Protein AF-I7ZV65-F1 (afdb_monomer)

pLDDT: mean 70.82, std 19.41, range [27.7, 92.88]

Organism: Aspergillus oryzae (strain 3.042) (NCBI:txid1160506)

Mean predicted aligned error: 12.6 Å

Foldseek 3Di:
DEAEDAAEWDDDPNAIWGAPHPVRPDIGGCCVPPLVLVQDCVNPPPVPQDAYEYEAFYFQCQSSQPAADDDDHWYKYKYQAHPVGRGFDDPPDCTPVNLLVVLLVVCLVVVHQKDFVVVSLVVSVVVDDPGRIDIDTRYHFATDMGGRDDPNDDNRVVDDGPGTDDDDDPPDDDDDDDDDDDDDDDDDDDDD

Nearest PDB structures (foldseek):
  1jxq-assembly2_C  TM=6.555E-01  e=1.654E-03  Homo sapiens
  6azt-assembly1_A  TM=6.339E-01  e=2.445E-02  Helianthus annuus
  5nij-assembly2_C  TM=5.248E-01  e=3.592E-02  Arabidopsis thaliana
  4jr1-assembly1_A  TM=5.669E-01  e=1.068E-01  Homo sapiens
  1k86-assembly1_B  TM=4.921E-01  e=6.396E-02  Homo sapiens

Structure (mmCIF, N/CA/C/O backbone):
data_AF-I7ZV65-F1
#
_entry.id   AF-I7ZV65-F1
#
loop_
_atom_site.group_PDB
_atom_site.id
_atom_site.type_symbol
_atom_site.label_atom_id
_atom_site.label_alt_id
_atom_site.label_comp_id
_atom_site.label_asym_id
_atom_site.label_entity_id
_atom_site.label_seq_id
_atom_site.pdbx_PDB_ins_code
_atom_site.Cartn_x
_atom_site.Cartn_y
_atom_site.Cartn_z
_atom_site.occupancy
_atom_site.B_iso_or_equiv
_atom_site.auth_seq_id
_atom_site.auth_comp_id
_atom_site.auth_asym_id
_atom_site.auth_atom_id
_atom_site.pdbx_PDB_model_num
ATOM 1 N N . MET A 1 1 ? 0.847 4.863 12.367 1.00 80.88 1 MET A N 1
ATOM 2 C CA . MET A 1 1 ? 1.797 5.450 11.395 1.00 80.88 1 MET A CA 1
ATOM 3 C C . MET A 1 1 ? 1.449 4.986 9.983 1.00 80.88 1 MET A C 1
ATOM 5 O O . MET A 1 1 ? 1.106 3.824 9.810 1.00 80.88 1 MET A O 1
ATOM 9 N N . ILE A 1 2 ? 1.533 5.866 8.980 1.00 84.25 2 ILE A N 1
ATOM 10 C CA . ILE A 1 2 ? 1.359 5.500 7.563 1.00 84.25 2 ILE A CA 1
ATOM 11 C C . ILE A 1 2 ? 2.660 5.811 6.827 1.00 84.25 2 ILE A C 1
ATOM 13 O O . ILE A 1 2 ? 3.134 6.944 6.877 1.00 84.25 2 ILE A O 1
ATOM 17 N N . LEU A 1 3 ? 3.215 4.814 6.145 1.00 87.69 3 LEU A N 1
ATOM 18 C CA . LEU A 1 3 ? 4.392 4.936 5.295 1.00 87.69 3 LEU A CA 1
ATOM 19 C C . LEU A 1 3 ? 3.969 4.694 3.850 1.00 87.69 3 LEU A C 1
ATOM 21 O O . LEU A 1 3 ? 3.372 3.668 3.531 1.00 87.69 3 LEU A O 1
ATOM 25 N N . HIS A 1 4 ? 4.265 5.644 2.971 1.00 90.94 4 HIS A N 1
ATOM 26 C CA . HIS A 1 4 ? 3.919 5.565 1.556 1.00 90.94 4 HIS A CA 1
ATOM 27 C C . HIS A 1 4 ? 5.171 5.758 0.711 1.00 90.94 4 HIS A C 1
ATOM 29 O O . HIS A 1 4 ? 5.906 6.725 0.893 1.00 90.94 4 HIS A O 1
ATOM 35 N N . TYR A 1 5 ? 5.402 4.827 -0.209 1.00 90.44 5 TYR A N 1
ATOM 36 C CA . TYR A 1 5 ? 6.460 4.926 -1.202 1.00 90.44 5 TYR A CA 1
ATOM 37 C C . TYR A 1 5 ? 5.868 4.752 -2.599 1.00 90.44 5 TYR A C 1
ATOM 39 O O . TYR A 1 5 ? 5.232 3.737 -2.891 1.00 90.44 5 TYR A O 1
ATOM 47 N N . ALA A 1 6 ? 6.117 5.732 -3.464 1.00 89.44 6 ALA A N 1
ATOM 48 C CA . ALA A 1 6 ? 5.812 5.686 -4.886 1.00 89.44 6 ALA A CA 1
ATOM 49 C C . ALA A 1 6 ? 7.092 6.001 -5.666 1.00 89.44 6 ALA A C 1
ATOM 51 O O . ALA A 1 6 ? 7.703 7.050 -5.462 1.00 89.44 6 ALA A O 1
ATOM 52 N N . GLY A 1 7 ? 7.520 5.083 -6.530 1.00 89.12 7 GLY A N 1
ATOM 53 C CA . GLY A 1 7 ? 8.816 5.190 -7.197 1.00 89.12 7 GLY A CA 1
ATOM 54 C C . GLY A 1 7 ? 9.225 3.905 -7.906 1.00 89.12 7 GLY A C 1
ATOM 55 O O . GLY A 1 7 ? 8.380 3.110 -8.326 1.00 89.12 7 GLY A O 1
ATOM 56 N N . HIS A 1 8 ? 10.532 3.688 -8.040 1.00 89.88 8 HIS A N 1
ATOM 57 C CA . HIS A 1 8 ? 11.069 2.506 -8.704 1.00 89.88 8 HIS A CA 1
ATOM 58 C C . HIS A 1 8 ? 11.375 1.405 -7.691 1.00 89.88 8 HIS A C 1
ATOM 60 O O . HIS A 1 8 ? 12.193 1.562 -6.790 1.00 89.88 8 HIS A O 1
ATOM 66 N N . GLY A 1 9 ? 10.710 0.268 -7.865 1.00 90.25 9 GLY A N 1
ATOM 67 C CA . GLY A 1 9 ? 10.972 -0.950 -7.113 1.00 90.25 9 GLY A CA 1
ATOM 68 C C . GLY A 1 9 ? 11.568 -2.006 -8.032 1.00 90.25 9 GLY A C 1
ATOM 69 O O . GLY A 1 9 ? 11.231 -2.076 -9.216 1.00 90.25 9 GLY A O 1
ATOM 70 N N . MET A 1 10 ? 12.465 -2.822 -7.497 1.00 91.38 10 MET A N 1
ATOM 71 C CA . MET A 1 10 ? 13.063 -3.935 -8.224 1.00 91.38 10 MET A CA 1
ATOM 72 C C . MET A 1 10 ? 13.384 -5.097 -7.291 1.00 91.38 10 MET A C 1
ATOM 74 O O . MET A 1 10 ? 13.383 -4.963 -6.066 1.00 91.38 10 MET A O 1
ATOM 78 N N . THR A 1 11 ? 13.709 -6.237 -7.891 1.00 89.69 11 THR A N 1
ATOM 79 C CA . THR A 1 11 ? 14.343 -7.348 -7.185 1.00 89.69 11 THR A CA 1
ATOM 80 C C . THR A 1 11 ? 15.850 -7.264 -7.366 1.00 89.69 11 THR A C 1
ATOM 82 O O . THR A 1 11 ? 16.336 -7.183 -8.493 1.00 89.69 11 THR A O 1
ATOM 85 N N . LYS A 1 12 ? 16.598 -7.323 -6.264 1.00 88.12 12 LYS A N 1
ATOM 86 C CA . LYS A 1 12 ? 18.062 -7.399 -6.283 1.00 88.12 12 LYS A CA 1
ATOM 87 C C . LYS A 1 12 ? 18.509 -8.437 -5.264 1.00 88.12 12 LYS A C 1
ATOM 89 O O . LYS A 1 12 ? 18.167 -8.336 -4.092 1.00 88.12 12 LYS A O 1
ATOM 94 N N . ASN A 1 13 ? 19.241 -9.454 -5.719 1.00 87.75 13 ASN A N 1
ATOM 95 C CA . ASN A 1 13 ? 19.695 -10.579 -4.889 1.00 87.75 13 ASN A CA 1
ATOM 96 C C . ASN A 1 13 ? 18.555 -11.272 -4.109 1.00 87.75 13 ASN A C 1
ATOM 98 O O . ASN A 1 13 ? 18.740 -11.675 -2.968 1.00 87.75 13 ASN A O 1
ATOM 102 N N . GLY A 1 14 ? 17.360 -11.369 -4.705 1.00 83.69 14 GLY A N 1
ATOM 103 C CA . GLY A 1 14 ? 16.180 -11.974 -4.073 1.00 83.69 14 GLY A CA 1
ATOM 104 C C . GLY A 1 14 ? 15.392 -11.063 -3.122 1.00 83.69 14 GLY A C 1
ATOM 105 O O . GLY A 1 14 ? 14.263 -11.410 -2.787 1.00 83.69 14 GLY A O 1
ATOM 106 N N . ASN A 1 15 ? 15.925 -9.891 -2.767 1.00 86.06 15 ASN A N 1
ATOM 107 C CA . ASN A 1 15 ? 15.284 -8.937 -1.859 1.00 86.06 15 ASN A CA 1
ATOM 108 C C . ASN A 1 15 ? 14.494 -7.868 -2.613 1.00 86.06 15 ASN A C 1
ATOM 110 O O . ASN A 1 15 ? 14.809 -7.530 -3.765 1.00 86.06 15 ASN A O 1
ATOM 114 N N . PHE A 1 16 ? 13.506 -7.283 -1.936 1.00 89.81 16 PHE A N 1
ATOM 115 C CA . PHE A 1 16 ? 12.839 -6.083 -2.426 1.00 89.81 16 PHE A CA 1
ATOM 116 C C . PHE A 1 16 ? 13.745 -4.859 -2.237 1.00 89.81 16 PHE A C 1
ATOM 118 O O . PHE A 1 16 ? 14.346 -4.650 -1.184 1.00 89.81 16 PHE A O 1
ATOM 125 N N . THR A 1 17 ? 13.908 -4.054 -3.286 1.00 91.56 17 THR A N 1
ATOM 126 C CA . THR A 1 17 ? 14.850 -2.927 -3.304 1.00 91.56 17 THR A CA 1
ATOM 127 C C . THR A 1 17 ? 14.210 -1.699 -3.938 1.00 91.56 17 THR A C 1
ATOM 129 O O . THR A 1 17 ? 13.624 -1.787 -5.019 1.00 91.56 17 THR A O 1
ATOM 132 N N . PHE A 1 18 ? 14.370 -0.548 -3.285 1.00 92.56 18 PHE A N 1
ATOM 133 C CA . PHE A 1 18 ? 14.063 0.759 -3.857 1.00 92.56 18 PHE A CA 1
ATOM 134 C C . PHE A 1 18 ? 15.210 1.218 -4.753 1.00 92.56 18 PHE A C 1
ATOM 136 O O . PHE A 1 18 ? 16.382 1.093 -4.391 1.00 92.56 18 PHE A O 1
ATOM 143 N N . ALA A 1 19 ? 14.879 1.783 -5.903 1.00 91.56 19 ALA A N 1
ATOM 144 C CA . ALA A 1 19 ? 15.833 2.362 -6.833 1.00 91.56 19 ALA A CA 1
ATOM 145 C C . ALA A 1 19 ? 15.541 3.856 -7.024 1.00 91.56 19 ALA A C 1
ATOM 147 O O . ALA A 1 19 ? 14.385 4.277 -7.042 1.00 91.56 19 ALA A O 1
ATOM 148 N N . GLU A 1 20 ? 16.600 4.659 -7.160 1.00 89.25 20 GLU A N 1
ATOM 149 C CA . GLU A 1 20 ? 16.480 6.098 -7.459 1.00 89.25 20 GLU A CA 1
ATOM 150 C C . GLU A 1 20 ? 15.834 6.309 -8.838 1.00 89.25 20 GLU A C 1
ATOM 152 O O . GLU A 1 20 ? 14.985 7.179 -9.006 1.00 89.25 20 GLU A O 1
ATOM 157 N N . THR A 1 21 ? 16.203 5.468 -9.808 1.00 87.38 21 THR A N 1
ATOM 158 C CA . THR A 1 21 ? 15.742 5.517 -11.201 1.00 87.38 21 THR A CA 1
ATOM 159 C C . THR A 1 21 ? 15.583 4.110 -11.786 1.00 87.38 21 THR A C 1
ATOM 161 O O . THR A 1 21 ? 15.968 3.115 -11.164 1.00 87.38 21 THR A O 1
ATOM 164 N N . THR A 1 22 ? 15.071 4.018 -13.015 1.00 81.75 22 THR A N 1
ATOM 165 C CA . THR A 1 22 ? 14.995 2.774 -13.801 1.00 81.75 22 THR A CA 1
ATOM 166 C C . THR A 1 22 ? 16.349 2.112 -14.041 1.00 81.75 22 THR A C 1
ATOM 168 O O . THR A 1 22 ? 16.423 0.889 -14.106 1.00 81.75 22 THR A O 1
ATOM 171 N N . GLU A 1 23 ? 17.428 2.892 -14.132 1.00 87.44 23 GLU A N 1
ATOM 172 C CA . GLU A 1 23 ? 18.789 2.378 -14.334 1.00 87.44 23 GLU A CA 1
ATOM 173 C C . GLU A 1 23 ? 19.388 1.787 -13.049 1.00 87.44 23 GLU A C 1
ATOM 175 O O . GLU A 1 23 ? 20.446 1.163 -13.100 1.00 87.44 23 GLU A O 1
ATOM 180 N N . ALA A 1 24 ? 18.744 2.004 -11.895 1.00 88.06 24 ALA A N 1
ATOM 181 C CA . ALA A 1 24 ? 19.104 1.422 -10.603 1.00 88.06 24 ALA A CA 1
ATOM 182 C C . ALA A 1 24 ? 20.574 1.623 -10.170 1.00 88.06 24 ALA A C 1
ATOM 184 O O . ALA A 1 24 ? 21.137 0.804 -9.438 1.00 88.06 24 ALA A O 1
ATOM 185 N N . LYS A 1 25 ? 21.198 2.742 -10.573 1.00 89.19 25 LYS A N 1
ATOM 186 C CA . LYS A 1 25 ? 22.583 3.091 -10.191 1.00 89.19 25 LYS A CA 1
ATOM 187 C C . LYS A 1 25 ? 22.744 3.273 -8.681 1.00 89.19 25 LYS A C 1
ATOM 189 O O . LYS A 1 25 ? 23.782 2.927 -8.124 1.00 89.19 25 LYS A O 1
ATOM 194 N N . LYS A 1 26 ? 21.706 3.795 -8.024 1.00 90.88 26 LYS A N 1
ATOM 195 C CA . LYS A 1 26 ? 21.594 3.889 -6.566 1.00 90.88 26 LYS A CA 1
ATOM 196 C C . LYS A 1 26 ? 20.359 3.141 -6.097 1.00 90.88 26 LYS A C 1
ATOM 198 O O . LYS A 1 26 ? 19.298 3.202 -6.718 1.00 90.88 26 LYS A O 1
ATOM 203 N N . THR A 1 27 ? 20.535 2.400 -5.011 1.00 92.88 27 THR A N 1
ATOM 204 C CA . THR A 1 27 ? 19.692 1.258 -4.670 1.00 92.88 27 THR A CA 1
ATOM 205 C C . THR A 1 27 ? 19.684 1.090 -3.153 1.00 92.88 27 THR A C 1
ATOM 207 O O . THR A 1 27 ? 20.760 1.053 -2.560 1.00 92.88 27 THR A O 1
ATOM 210 N N . LEU A 1 28 ? 18.511 0.944 -2.539 1.00 91.50 28 LEU A N 1
ATOM 211 C CA . LEU A 1 28 ? 18.334 0.756 -1.098 1.00 91.50 28 LEU A CA 1
ATOM 212 C C . LEU A 1 28 ? 17.544 -0.530 -0.832 1.00 91.50 28 LEU A C 1
ATOM 214 O O . LEU A 1 28 ? 16.437 -0.691 -1.342 1.00 91.50 28 LEU A O 1
ATOM 218 N N . ASN A 1 29 ? 18.107 -1.447 -0.042 1.00 89.69 29 ASN A N 1
ATOM 219 C CA . ASN A 1 29 ? 17.440 -2.702 0.312 1.00 89.69 29 ASN A CA 1
ATOM 220 C C . ASN A 1 29 ? 16.258 -2.413 1.254 1.00 89.69 29 ASN A C 1
ATOM 222 O O . ASN A 1 29 ? 16.471 -2.100 2.426 1.00 89.69 29 ASN A O 1
ATOM 226 N N . ALA A 1 30 ? 15.039 -2.524 0.724 1.00 86.56 30 ALA A N 1
ATOM 227 C CA . ALA A 1 30 ? 13.803 -2.181 1.417 1.00 86.56 30 ALA A CA 1
ATOM 228 C C . ALA A 1 30 ? 13.467 -3.175 2.536 1.00 86.56 30 ALA A C 1
ATOM 230 O O . ALA A 1 30 ? 12.913 -2.778 3.561 1.00 86.56 30 ALA A O 1
ATOM 231 N N . ASP A 1 31 ? 13.845 -4.444 2.374 1.00 81.44 31 ASP A N 1
ATOM 232 C CA . ASP A 1 31 ? 13.636 -5.457 3.406 1.00 81.44 31 ASP A CA 1
ATOM 233 C C . ASP A 1 31 ? 14.415 -5.076 4.670 1.00 81.44 31 ASP A C 1
ATOM 235 O O . ASP A 1 31 ? 13.837 -4.977 5.748 1.00 81.44 31 ASP A O 1
ATOM 239 N N . ASN A 1 32 ? 15.698 -4.735 4.528 1.00 80.00 32 ASN A N 1
ATOM 240 C CA . ASN A 1 32 ? 16.547 -4.383 5.669 1.00 80.00 32 ASN A CA 1
ATOM 241 C C . ASN A 1 32 ? 16.263 -2.987 6.231 1.00 80.00 32 ASN A C 1
ATOM 243 O O . ASN A 1 32 ? 16.292 -2.802 7.442 1.00 80.00 32 ASN A O 1
ATOM 247 N N . CYS A 1 33 ? 16.035 -1.983 5.379 1.00 82.12 33 CYS A N 1
ATOM 248 C CA . CYS A 1 33 ? 15.913 -0.604 5.858 1.00 82.12 33 CYS A CA 1
ATOM 249 C C . CYS A 1 33 ? 14.521 -0.272 6.406 1.00 82.12 33 CYS A C 1
ATOM 251 O O . CYS A 1 33 ? 14.379 0.697 7.151 1.00 82.12 33 CYS A O 1
ATOM 253 N N . LEU A 1 34 ? 13.496 -1.031 6.009 1.00 83.31 34 LEU A N 1
ATOM 254 C CA . LEU A 1 34 ? 12.105 -0.734 6.324 1.00 83.31 34 LEU A CA 1
ATOM 255 C C . LEU A 1 34 ? 11.390 -1.944 6.924 1.00 83.31 34 LEU A C 1
ATOM 257 O O . LEU A 1 34 ? 10.938 -1.872 8.061 1.00 83.31 34 LEU A O 1
ATOM 261 N N . LEU A 1 35 ? 11.263 -3.046 6.182 1.00 78.75 35 LEU A N 1
ATOM 262 C CA . LEU A 1 35 ? 10.348 -4.121 6.580 1.00 78.75 35 LEU A CA 1
ATOM 263 C C . LEU A 1 35 ? 10.816 -4.870 7.830 1.00 78.75 35 LEU A C 1
ATOM 265 O O . LEU A 1 35 ? 10.000 -5.120 8.710 1.00 78.75 35 LEU A O 1
ATOM 269 N N . ASN A 1 36 ? 12.102 -5.209 7.927 1.00 77.88 36 ASN A N 1
ATOM 270 C CA . ASN A 1 36 ? 12.666 -5.906 9.085 1.00 77.88 36 ASN A CA 1
ATOM 271 C C . ASN A 1 36 ? 12.626 -5.010 10.325 1.00 77.88 36 ASN A C 1
ATOM 273 O O . ASN A 1 36 ? 12.144 -5.440 11.367 1.00 77.88 36 ASN A O 1
ATOM 277 N N . ASN A 1 37 ? 12.978 -3.730 10.174 1.00 77.62 37 ASN A N 1
ATOM 278 C CA . ASN A 1 37 ? 12.927 -2.765 11.273 1.00 77.62 37 ASN A CA 1
ATOM 279 C C . ASN A 1 37 ? 11.520 -2.603 11.869 1.00 77.62 37 ASN A C 1
ATOM 281 O O . ASN A 1 37 ? 11.373 -2.415 13.069 1.00 77.62 37 ASN A O 1
ATOM 285 N N . LEU A 1 38 ? 10.477 -2.688 11.038 1.00 75.56 38 LEU A N 1
ATOM 286 C CA . LEU A 1 38 ? 9.083 -2.615 11.492 1.00 75.56 38 LEU A CA 1
ATOM 287 C C . LEU A 1 38 ? 8.573 -3.922 12.118 1.00 75.56 38 LEU A C 1
ATOM 289 O O . LEU A 1 38 ? 7.528 -3.914 12.765 1.00 75.56 38 LEU A O 1
ATOM 293 N N . LYS A 1 39 ? 9.274 -5.041 11.901 1.00 70.62 39 LYS A N 1
ATOM 294 C CA . LYS A 1 39 ? 8.952 -6.355 12.476 1.00 70.62 39 LYS A CA 1
ATOM 295 C C . LYS A 1 39 ? 9.691 -6.611 13.794 1.00 70.62 39 LYS A C 1
ATOM 297 O O . LYS A 1 39 ? 9.223 -7.417 14.594 1.00 70.62 39 LYS A O 1
ATOM 302 N N . GLU A 1 40 ? 10.833 -5.966 14.015 1.00 70.62 40 GLU A N 1
ATOM 303 C CA . GLU A 1 40 ? 11.672 -6.172 15.198 1.00 70.62 40 GLU A CA 1
ATOM 304 C C . GLU A 1 40 ? 11.175 -5.363 16.407 1.00 70.62 40 GLU A C 1
ATOM 306 O O . GLU A 1 40 ? 11.158 -4.131 16.404 1.00 70.62 40 GLU A O 1
ATOM 311 N N . ALA A 1 41 ? 10.789 -6.076 17.472 1.00 64.44 41 ALA A N 1
ATOM 312 C CA . ALA A 1 41 ? 10.255 -5.487 18.704 1.00 64.44 41 ALA A CA 1
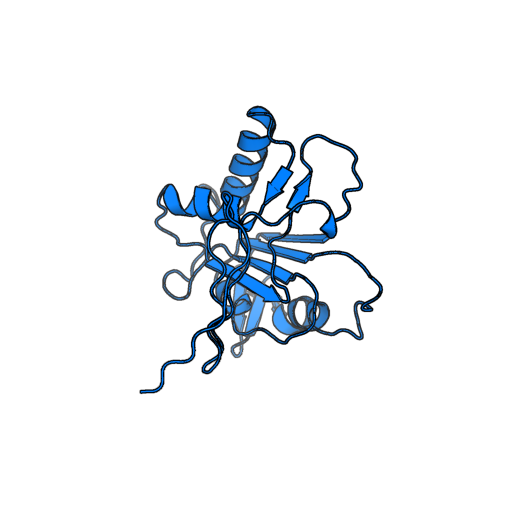ATOM 313 C C . ALA A 1 41 ? 11.269 -4.611 19.46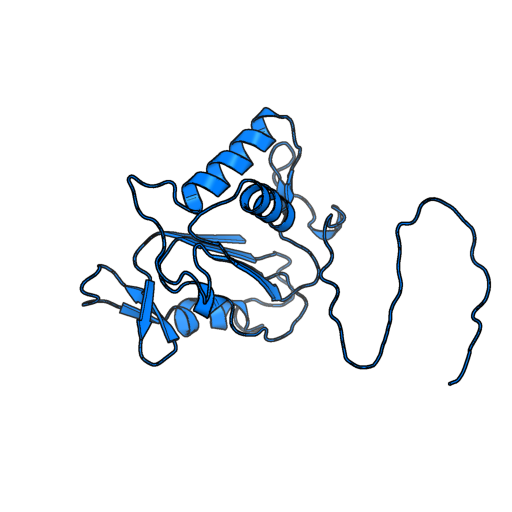7 1.00 64.44 41 ALA A C 1
ATOM 315 O O . ALA A 1 41 ? 10.860 -3.769 20.265 1.00 64.44 41 ALA A O 1
ATOM 316 N N . ASP A 1 42 ? 12.567 -4.781 19.201 1.00 66.94 42 ASP A N 1
ATOM 317 C CA . ASP A 1 42 ? 13.639 -3.998 19.825 1.00 66.94 42 ASP A CA 1
ATOM 318 C C . ASP A 1 42 ? 13.767 -2.585 19.227 1.00 66.94 42 ASP A C 1
ATOM 320 O O . ASP A 1 42 ? 14.281 -1.681 19.885 1.00 66.94 42 ASP A O 1
ATOM 324 N N . ILE A 1 43 ? 13.286 -2.368 17.994 1.00 69.56 43 ILE A N 1
ATOM 325 C CA . ILE A 1 43 ? 13.366 -1.065 17.309 1.00 69.56 43 ILE A CA 1
ATOM 326 C C . ILE A 1 43 ? 12.150 -0.199 17.634 1.00 69.56 43 ILE A C 1
ATOM 328 O O . ILE A 1 43 ? 12.279 1.003 17.863 1.00 69.56 43 ILE A O 1
ATOM 332 N N . ILE A 1 44 ? 10.965 -0.803 17.670 1.00 66.88 44 ILE A N 1
ATOM 333 C CA . ILE A 1 44 ? 9.739 -0.140 18.109 1.00 66.88 44 ILE A CA 1
ATOM 334 C C . ILE A 1 44 ? 9.260 -0.912 19.339 1.00 66.88 44 ILE A C 1
ATOM 336 O O . ILE A 1 44 ? 8.810 -2.035 19.152 1.00 66.88 44 ILE A O 1
ATOM 340 N N . PRO A 1 45 ? 9.318 -0.371 20.571 1.00 66.25 45 PRO A N 1
ATOM 341 C CA . PRO A 1 45 ? 8.944 -1.087 21.803 1.00 66.25 45 PRO A CA 1
ATOM 342 C C . PRO A 1 45 ? 7.457 -1.447 21.874 1.00 66.25 45 PRO A C 1
ATOM 344 O O . PRO A 1 45 ? 6.638 -0.692 21.365 1.00 66.25 45 PRO A O 1
ATOM 347 N N . GLU A 1 46 ? 7.067 -2.562 22.512 1.00 63.84 46 GLU A N 1
ATOM 348 C CA . GLU A 1 46 ? 5.650 -3.023 22.579 1.00 63.84 46 GLU A CA 1
ATOM 349 C C . GLU A 1 46 ? 4.698 -2.065 23.287 1.00 63.84 46 GLU A C 1
ATOM 351 O O . GLU A 1 46 ? 3.499 -2.081 23.016 1.00 63.84 46 GLU A O 1
ATOM 356 N N . SER A 1 47 ? 5.241 -1.188 24.125 1.00 63.72 47 SER A N 1
ATOM 357 C CA . SER A 1 47 ? 4.517 -0.084 24.749 1.00 63.72 47 SER A CA 1
ATOM 358 C C . SER A 1 47 ? 4.062 0.994 23.759 1.00 63.72 47 SER A C 1
ATOM 360 O O . SER A 1 47 ? 3.202 1.803 24.094 1.00 63.72 47 SER A O 1
ATOM 362 N N . GLU A 1 48 ? 4.626 1.032 22.551 1.00 65.31 48 GLU A N 1
ATOM 363 C CA . GLU A 1 48 ? 4.189 1.935 21.490 1.00 65.31 48 GLU A CA 1
ATOM 364 C C . GLU A 1 48 ? 2.903 1.394 20.845 1.00 65.31 48 GLU A C 1
ATOM 366 O O . GLU A 1 48 ? 2.922 0.514 19.977 1.00 65.31 48 GLU A O 1
ATOM 371 N N . HIS A 1 49 ? 1.766 1.930 21.292 1.00 65.50 49 HIS A N 1
ATOM 372 C CA . HIS A 1 49 ? 0.421 1.570 20.841 1.00 65.50 49 HIS A CA 1
ATOM 373 C C . HIS A 1 49 ? 0.044 2.259 19.518 1.00 65.50 49 HIS A C 1
ATOM 375 O O . HIS A 1 49 ? -0.894 3.055 19.465 1.00 65.50 49 HIS A O 1
ATOM 381 N N . PHE A 1 50 ? 0.758 1.969 18.427 1.00 67.06 50 PHE A N 1
ATOM 382 C CA . PHE A 1 50 ? 0.338 2.410 17.094 1.00 67.06 50 PHE A CA 1
ATOM 383 C C . PHE A 1 50 ? 0.409 1.297 16.049 1.00 67.06 50 PHE A C 1
ATOM 385 O O . PHE A 1 50 ? 1.356 0.515 16.002 1.00 67.06 50 PHE A O 1
ATOM 392 N N . ASP A 1 51 ? -0.578 1.283 15.155 1.00 75.00 51 ASP A N 1
ATOM 393 C CA . ASP A 1 51 ? -0.582 0.413 13.981 1.00 75.00 51 ASP A CA 1
ATOM 394 C C . ASP A 1 51 ? 0.250 1.019 12.846 1.00 75.00 51 ASP A C 1
ATOM 396 O O . ASP A 1 51 ? 0.361 2.246 12.721 1.00 75.00 51 ASP A O 1
ATOM 400 N N . VAL A 1 52 ? 0.820 0.177 11.984 1.00 79.38 52 VAL A N 1
ATOM 401 C CA . VAL A 1 52 ? 1.603 0.600 10.819 1.00 79.38 52 VAL A CA 1
ATOM 402 C C . VAL A 1 52 ? 0.915 0.156 9.537 1.00 79.38 52 VAL A C 1
ATOM 404 O O . VAL A 1 52 ? 0.673 -1.028 9.324 1.00 79.38 52 VAL A O 1
ATOM 407 N N . LEU A 1 53 ? 0.656 1.112 8.649 1.00 84.38 53 LEU A N 1
ATOM 408 C CA . LEU A 1 53 ? 0.258 0.844 7.272 1.00 84.38 53 LEU A CA 1
ATOM 409 C C . LEU A 1 53 ? 1.408 1.190 6.329 1.00 84.38 53 LEU A C 1
ATOM 411 O O . LEU A 1 53 ? 1.883 2.327 6.330 1.00 84.38 53 LEU A O 1
ATOM 415 N N . ILE A 1 54 ? 1.806 0.241 5.487 1.00 87.19 54 ILE A N 1
ATOM 416 C CA . ILE A 1 54 ? 2.784 0.438 4.417 1.00 87.19 54 ILE A CA 1
ATOM 417 C C . ILE A 1 54 ? 2.059 0.375 3.071 1.00 87.19 54 ILE A C 1
ATOM 419 O O . ILE A 1 54 ? 1.438 -0.630 2.728 1.00 87.19 54 ILE A O 1
ATOM 423 N N . ILE A 1 55 ? 2.160 1.442 2.283 1.00 89.12 55 ILE A N 1
ATOM 424 C CA . ILE A 1 55 ? 1.618 1.517 0.925 1.00 89.12 55 ILE A CA 1
ATOM 425 C C . ILE A 1 55 ? 2.790 1.589 -0.055 1.00 89.12 55 ILE A C 1
ATOM 427 O O . ILE A 1 55 ? 3.531 2.573 -0.063 1.00 89.12 55 ILE A O 1
ATOM 431 N N . LEU A 1 56 ? 2.947 0.565 -0.896 1.00 89.69 56 LEU A N 1
ATOM 432 C CA . LEU A 1 56 ? 4.015 0.485 -1.899 1.00 89.69 56 LEU A CA 1
ATOM 433 C C . LEU A 1 56 ? 3.435 0.553 -3.318 1.00 89.69 56 LEU A C 1
ATOM 435 O O . LEU A 1 56 ? 2.890 -0.425 -3.834 1.00 89.69 56 LEU A O 1
ATOM 439 N N . ASP A 1 57 ? 3.594 1.700 -3.974 1.00 89.38 57 ASP A N 1
ATOM 440 C CA . ASP A 1 57 ? 3.187 1.943 -5.362 1.00 89.38 57 ASP A CA 1
ATOM 441 C C . ASP A 1 57 ? 4.404 1.913 -6.294 1.00 89.38 57 ASP A C 1
ATOM 443 O O . ASP A 1 57 ? 4.899 2.936 -6.765 1.00 89.38 57 ASP A O 1
ATOM 447 N N . CYS A 1 58 ? 4.959 0.715 -6.474 1.00 89.31 58 CYS A N 1
ATOM 448 C CA . CYS A 1 58 ? 6.158 0.480 -7.273 1.00 89.31 58 CYS A CA 1
ATOM 449 C C . CYS A 1 58 ? 6.242 -0.980 -7.749 1.00 89.31 58 CYS A C 1
ATOM 451 O O . CYS A 1 58 ? 5.552 -1.868 -7.233 1.00 89.31 58 CYS A O 1
ATOM 453 N N . CYS A 1 59 ? 7.071 -1.234 -8.765 1.00 88.12 59 CYS A N 1
ATOM 454 C CA . CYS A 1 59 ? 7.259 -2.571 -9.332 1.00 88.12 59 CYS A CA 1
ATOM 455 C C . CYS A 1 59 ? 7.823 -3.553 -8.291 1.00 88.12 59 CYS A C 1
ATOM 457 O O . CYS A 1 59 ? 8.576 -3.168 -7.402 1.00 88.12 59 CYS A O 1
ATOM 459 N N . PHE A 1 60 ? 7.474 -4.836 -8.413 1.00 86.75 60 PHE A N 1
ATOM 460 C CA . PHE A 1 60 ? 7.953 -5.928 -7.548 1.00 86.75 60 PHE A CA 1
ATOM 461 C C . PHE A 1 60 ? 7.625 -5.800 -6.050 1.00 86.75 60 PHE A C 1
ATOM 463 O O . PHE A 1 60 ? 8.050 -6.639 -5.258 1.00 86.75 60 PHE A O 1
ATOM 470 N N . ALA A 1 61 ? 6.811 -4.818 -5.655 1.00 83.88 61 ALA A N 1
ATOM 471 C CA . ALA A 1 61 ? 6.411 -4.603 -4.266 1.00 83.88 61 ALA A CA 1
ATOM 472 C C . ALA A 1 61 ? 5.727 -5.821 -3.610 1.00 83.88 61 ALA A C 1
ATOM 474 O O . ALA A 1 61 ? 5.778 -5.964 -2.397 1.00 83.88 61 ALA A O 1
ATOM 475 N N . HIS A 1 62 ? 5.155 -6.751 -4.381 1.00 79.31 62 HIS A N 1
ATOM 476 C CA . HIS A 1 62 ? 4.646 -8.037 -3.880 1.00 79.31 62 HIS A CA 1
ATOM 477 C C . HIS A 1 62 ? 5.708 -8.926 -3.201 1.00 79.31 62 HIS A C 1
ATOM 479 O O . HIS A 1 62 ? 5.366 -9.924 -2.578 1.00 79.31 62 HIS A O 1
ATOM 485 N N . ILE A 1 63 ? 7.002 -8.614 -3.306 1.00 81.56 63 ILE A N 1
ATOM 486 C CA . ILE A 1 63 ? 8.035 -9.295 -2.510 1.00 81.56 63 ILE A CA 1
ATOM 487 C C . ILE A 1 63 ? 7.932 -8.887 -1.037 1.00 81.56 63 ILE A C 1
ATOM 489 O O . ILE A 1 63 ? 8.063 -9.746 -0.170 1.00 81.56 63 ILE A O 1
ATOM 493 N N . ALA A 1 64 ? 7.567 -7.631 -0.756 1.00 76.06 64 ALA A N 1
ATOM 494 C CA . ALA A 1 64 ? 7.348 -7.129 0.601 1.00 76.06 64 ALA A CA 1
ATOM 495 C C . ALA A 1 64 ? 6.202 -7.848 1.335 1.00 76.06 64 ALA A C 1
ATOM 497 O O . ALA A 1 64 ? 6.082 -7.744 2.552 1.00 76.06 64 ALA A O 1
ATOM 498 N N . THR A 1 65 ? 5.356 -8.590 0.609 1.00 72.75 65 THR A N 1
ATOM 499 C CA . THR A 1 65 ? 4.259 -9.374 1.188 1.00 72.75 65 THR A CA 1
ATOM 500 C C . THR A 1 65 ? 4.671 -10.806 1.552 1.00 72.75 65 THR A C 1
ATOM 502 O O . THR A 1 65 ? 3.826 -11.586 1.988 1.00 72.75 65 THR A O 1
ATOM 505 N N . ARG A 1 66 ? 5.940 -11.201 1.350 1.00 69.19 66 ARG A N 1
ATOM 506 C CA . ARG A 1 66 ? 6.419 -12.559 1.647 1.00 69.19 66 ARG A CA 1
ATOM 507 C C . ARG A 1 66 ? 6.716 -12.729 3.143 1.00 69.19 66 ARG A C 1
ATOM 509 O O . ARG A 1 66 ? 7.695 -12.214 3.664 1.00 69.19 66 ARG A O 1
ATOM 516 N N . ALA A 1 67 ? 5.834 -13.516 3.752 1.00 53.72 67 ALA A N 1
ATOM 517 C CA . ALA A 1 67 ? 5.838 -14.149 5.069 1.00 53.72 67 ALA A CA 1
ATOM 518 C C . ALA A 1 67 ? 5.943 -13.254 6.338 1.00 53.72 67 ALA A C 1
ATOM 520 O O . ALA A 1 67 ? 6.844 -12.419 6.474 1.00 53.72 67 ALA A O 1
ATOM 521 N N . PRO A 1 68 ? 5.023 -13.467 7.299 1.00 52.31 68 PRO A N 1
ATOM 522 C CA . PRO A 1 68 ? 4.965 -12.769 8.580 1.00 52.31 68 PRO A CA 1
ATOM 523 C C . PRO A 1 68 ? 5.965 -13.336 9.602 1.00 52.31 68 PRO A C 1
ATOM 525 O O . PRO A 1 68 ? 6.169 -14.547 9.680 1.00 52.31 68 PRO A O 1
ATOM 528 N N . THR A 1 69 ? 6.515 -12.466 10.448 1.00 43.88 69 THR A N 1
ATOM 529 C CA . THR A 1 69 ? 7.088 -12.832 11.753 1.00 43.88 69 THR A CA 1
ATOM 530 C C . THR A 1 69 ? 6.150 -12.260 12.815 1.00 43.88 69 THR A C 1
ATOM 532 O O . THR A 1 69 ? 5.826 -11.077 12.772 1.00 43.88 69 THR A O 1
ATOM 535 N N . ILE A 1 70 ? 5.637 -13.097 13.721 1.00 47.31 70 ILE A N 1
ATOM 536 C CA . ILE A 1 70 ? 4.679 -12.676 14.762 1.00 47.31 70 ILE A CA 1
ATOM 537 C C . ILE A 1 70 ? 5.437 -11.854 15.819 1.00 47.31 70 ILE A C 1
ATOM 539 O O . ILE A 1 70 ? 6.424 -12.370 16.345 1.00 47.31 70 ILE A O 1
ATOM 543 N N . PRO A 1 71 ? 5.004 -10.610 16.133 1.00 49.56 71 PRO A N 1
ATOM 544 C CA . PRO A 1 71 ? 4.229 -10.400 17.371 1.00 49.56 71 PRO A CA 1
ATOM 545 C C . PRO A 1 71 ? 3.161 -9.276 17.341 1.00 49.56 71 PRO A C 1
ATOM 547 O O . PRO A 1 71 ? 3.400 -8.187 16.848 1.00 49.56 71 PRO A O 1
ATOM 550 N N . ARG A 1 72 ? 1.989 -9.553 17.944 1.00 52.59 72 ARG A N 1
ATOM 551 C CA . ARG A 1 72 ? 0.889 -8.707 18.511 1.00 52.59 72 ARG A CA 1
ATOM 552 C C . ARG A 1 72 ? 0.493 -7.307 17.952 1.00 52.59 72 ARG A C 1
ATOM 554 O O . ARG A 1 72 ? -0.529 -6.809 18.415 1.00 52.59 72 ARG A O 1
ATOM 561 N N . ARG A 1 73 ? 1.172 -6.680 16.986 1.00 63.62 73 ARG A N 1
ATOM 562 C CA . ARG A 1 73 ? 0.837 -5.346 16.416 1.00 63.62 73 ARG A CA 1
ATOM 563 C C . ARG A 1 73 ? 0.344 -5.434 14.984 1.00 63.62 73 ARG A C 1
ATOM 565 O O . ARG A 1 73 ? 0.684 -6.391 14.310 1.00 63.62 73 ARG A O 1
ATOM 572 N N . VAL A 1 74 ? -0.417 -4.457 14.489 1.00 60.94 74 VAL A N 1
ATOM 573 C CA . VAL A 1 74 ? -0.845 -4.471 13.082 1.00 60.94 74 VAL A CA 1
ATOM 574 C C . VAL A 1 74 ? 0.230 -3.858 12.184 1.00 60.94 74 VAL A C 1
ATOM 576 O O . VAL A 1 74 ? 0.511 -2.665 12.272 1.00 60.94 74 VAL A O 1
ATOM 579 N N . VAL A 1 75 ? 0.799 -4.666 11.285 1.00 67.44 75 VAL A N 1
ATOM 580 C CA . VAL A 1 75 ? 1.580 -4.190 10.132 1.00 67.44 75 VAL A CA 1
ATOM 581 C C . VAL A 1 75 ? 0.823 -4.598 8.878 1.00 67.44 75 VAL A C 1
ATOM 583 O O . VAL A 1 75 ? 0.900 -5.740 8.423 1.00 67.44 75 VAL A O 1
ATOM 586 N N . GLU A 1 76 ? 0.052 -3.667 8.335 1.00 77.81 76 GLU A N 1
ATOM 587 C CA . GLU A 1 76 ? -0.720 -3.862 7.114 1.00 77.81 76 GLU A CA 1
ATOM 588 C C . GLU A 1 76 ? 0.075 -3.364 5.911 1.00 77.81 76 GLU A C 1
ATOM 590 O O . GLU A 1 76 ? 0.633 -2.268 5.933 1.00 77.81 76 GLU A O 1
ATOM 595 N N . VAL A 1 77 ? 0.128 -4.160 4.843 1.00 76.31 77 VAL A N 1
ATOM 596 C CA . VAL A 1 77 ? 0.828 -3.792 3.612 1.00 76.31 77 VAL A CA 1
ATOM 597 C C . VAL A 1 77 ? -0.126 -3.876 2.429 1.00 76.31 77 VAL A C 1
ATOM 599 O O . VAL A 1 77 ? -0.692 -4.932 2.134 1.00 76.31 77 VAL A O 1
ATOM 602 N N . ILE A 1 78 ? -0.265 -2.758 1.717 1.00 80.31 78 ILE A N 1
ATOM 603 C CA . ILE A 1 78 ? -0.956 -2.673 0.429 1.00 80.31 78 ILE A CA 1
ATOM 604 C C . ILE A 1 78 ? 0.085 -2.381 -0.643 1.00 80.31 78 ILE A C 1
ATOM 606 O O . ILE A 1 78 ? 0.812 -1.390 -0.573 1.00 80.31 78 ILE A O 1
ATOM 610 N N . VAL A 1 79 ? 0.145 -3.228 -1.664 1.00 81.31 79 VAL A N 1
ATOM 611 C CA . VAL A 1 79 ? 1.135 -3.115 -2.737 1.00 81.31 79 VAL A CA 1
ATOM 612 C C . VAL A 1 79 ? 0.471 -3.067 -4.103 1.00 81.31 79 VAL A C 1
ATOM 614 O O . VAL A 1 79 ? -0.526 -3.743 -4.350 1.00 81.31 79 VAL A O 1
ATOM 617 N N . ALA A 1 80 ? 1.035 -2.287 -5.023 1.00 78.69 80 ALA A N 1
ATOM 618 C CA . ALA A 1 80 ? 0.465 -2.085 -6.357 1.00 78.69 80 ALA A CA 1
ATOM 619 C C . ALA A 1 80 ? 0.548 -3.317 -7.267 1.00 78.69 80 ALA A C 1
ATOM 621 O O . ALA A 1 80 ? -0.032 -3.310 -8.347 1.00 78.69 80 ALA A O 1
ATOM 622 N N . THR A 1 81 ? 1.282 -4.354 -6.861 1.00 80.62 81 THR A N 1
ATOM 623 C CA . THR A 1 81 ? 1.655 -5.487 -7.716 1.00 80.62 81 THR A CA 1
ATOM 624 C C . THR A 1 81 ? 1.225 -6.816 -7.104 1.00 80.62 81 THR A C 1
ATOM 626 O O . THR A 1 81 ? 0.842 -6.894 -5.937 1.00 80.62 81 THR A O 1
ATOM 629 N N . SER A 1 82 ? 1.310 -7.883 -7.889 1.00 77.69 82 SER A N 1
ATOM 630 C CA . SER A 1 82 ? 1.151 -9.266 -7.431 1.00 77.69 82 SER A CA 1
ATOM 631 C C . SER A 1 82 ? 2.247 -10.126 -8.047 1.00 77.69 82 SER A C 1
ATOM 633 O O . SER A 1 82 ? 2.952 -9.674 -8.952 1.00 77.69 82 SER A O 1
ATOM 635 N N . VAL A 1 83 ? 2.364 -11.379 -7.602 1.00 78.56 83 VAL A N 1
ATOM 636 C CA . VAL A 1 83 ? 3.270 -12.353 -8.234 1.00 78.56 83 VAL A CA 1
ATOM 637 C C . VAL A 1 83 ? 2.948 -12.508 -9.728 1.00 78.56 83 VAL A C 1
ATOM 639 O O . VAL A 1 83 ? 3.851 -12.686 -10.537 1.00 78.56 83 VAL A O 1
ATOM 642 N N . GLN A 1 84 ? 1.671 -12.395 -10.106 1.00 77.75 84 GLN A N 1
ATOM 643 C CA . GLN A 1 84 ? 1.200 -12.530 -11.487 1.00 77.75 84 GLN A CA 1
ATOM 644 C C . GLN A 1 84 ? 1.330 -11.234 -12.296 1.00 77.75 84 GLN A C 1
ATOM 646 O O . GLN A 1 84 ? 1.442 -11.284 -13.517 1.00 77.75 84 GLN A O 1
ATOM 651 N N . THR A 1 85 ? 1.336 -10.073 -11.635 1.00 78.44 85 THR A N 1
ATOM 652 C CA . THR A 1 85 ? 1.516 -8.761 -12.276 1.00 78.44 85 THR A CA 1
ATOM 653 C C . THR A 1 85 ? 2.621 -7.953 -11.578 1.00 78.44 85 THR A C 1
ATOM 655 O O . THR A 1 85 ? 2.305 -7.014 -10.837 1.00 78.44 85 THR A O 1
ATOM 658 N N . PRO A 1 86 ? 3.910 -8.311 -11.770 1.00 78.31 86 PRO A N 1
ATOM 659 C CA . PRO A 1 86 ? 5.041 -7.628 -11.133 1.00 78.31 86 PRO A CA 1
ATOM 660 C C . PRO A 1 86 ? 5.237 -6.147 -11.499 1.00 78.31 86 PRO A C 1
ATOM 662 O O . PRO A 1 86 ? 5.684 -5.400 -10.626 1.00 78.31 86 PRO A O 1
ATOM 665 N N . PRO A 1 87 ? 4.946 -5.681 -12.730 1.00 80.88 87 PRO A N 1
ATOM 666 C CA . PRO A 1 87 ? 5.047 -4.261 -13.059 1.00 80.88 87 PRO A CA 1
ATOM 667 C C . PRO A 1 87 ? 3.909 -3.443 -12.436 1.00 80.88 87 PRO A C 1
ATOM 669 O O . PRO A 1 87 ? 2.735 -3.796 -12.568 1.00 80.88 87 PRO A O 1
ATOM 672 N N . ALA A 1 88 ? 4.251 -2.327 -11.788 1.00 77.25 88 ALA A N 1
ATOM 673 C CA . ALA A 1 88 ? 3.282 -1.332 -11.334 1.00 77.25 88 ALA A CA 1
ATOM 674 C C . ALA A 1 88 ? 2.951 -0.340 -12.456 1.00 77.25 88 ALA A C 1
ATOM 676 O O . ALA A 1 88 ? 3.709 -0.169 -13.411 1.00 77.25 88 ALA A O 1
ATOM 677 N N . ARG A 1 89 ? 1.810 0.341 -12.325 1.00 81.38 89 ARG A N 1
ATOM 678 C CA . ARG A 1 89 ? 1.444 1.445 -13.217 1.00 81.38 89 ARG A CA 1
ATOM 679 C C . ARG A 1 89 ? 2.100 2.739 -12.757 1.00 81.38 89 ARG A C 1
ATOM 681 O O . ARG A 1 89 ? 2.092 3.043 -11.571 1.00 81.38 89 ARG A O 1
ATOM 688 N N . SER A 1 90 ? 2.573 3.521 -13.715 1.00 78.06 90 SER A N 1
ATOM 689 C CA . SER A 1 90 ? 3.034 4.895 -13.533 1.00 78.06 90 SER A CA 1
ATOM 690 C C . SER A 1 90 ? 2.134 5.865 -14.311 1.00 78.06 90 SER A C 1
ATOM 692 O O . SER A 1 90 ? 1.384 5.430 -15.197 1.00 78.06 90 SER A O 1
ATOM 694 N N . PRO A 1 91 ? 2.188 7.177 -14.013 1.00 74.50 91 PRO A N 1
ATOM 695 C CA . PRO A 1 91 ? 1.541 8.189 -14.841 1.00 74.50 91 PRO A CA 1
ATOM 696 C C . PRO A 1 91 ? 1.893 8.016 -16.332 1.00 74.50 91 PRO A C 1
ATOM 698 O O . PRO A 1 91 ? 3.037 7.676 -16.643 1.00 74.50 91 PRO A O 1
ATOM 701 N N . PRO A 1 92 ? 0.935 8.228 -17.255 1.00 76.00 92 PRO A N 1
ATOM 702 C CA . PRO A 1 92 ? -0.402 8.799 -17.046 1.00 76.00 92 PRO A CA 1
ATOM 703 C C . PRO A 1 92 ? -1.467 7.790 -16.575 1.00 76.00 92 PRO A C 1
ATOM 705 O O . PRO A 1 92 ? -2.635 8.146 -16.428 1.00 76.00 92 PRO A O 1
ATOM 708 N N . HIS A 1 93 ? -1.109 6.524 -16.356 1.00 80.00 93 HIS A N 1
ATOM 709 C CA . HIS A 1 93 ? -2.067 5.510 -15.928 1.00 80.00 93 HIS A CA 1
ATOM 710 C C . HIS A 1 93 ? -2.450 5.669 -14.452 1.00 80.00 93 HIS A C 1
ATOM 712 O O . HIS A 1 93 ? -1.661 6.119 -13.625 1.00 80.00 93 HIS A O 1
ATOM 718 N N . ASN A 1 94 ? -3.669 5.245 -14.109 1.00 79.12 94 ASN A N 1
ATOM 719 C CA . ASN A 1 94 ? -4.168 5.317 -12.738 1.00 79.12 94 ASN A CA 1
ATOM 720 C C . ASN A 1 94 ? -3.399 4.341 -11.823 1.00 79.12 94 ASN A C 1
ATOM 722 O O . ASN A 1 94 ? -3.533 3.115 -11.962 1.00 79.12 94 ASN A O 1
ATOM 726 N N . THR A 1 95 ? -2.588 4.895 -10.920 1.00 87.25 95 THR A N 1
ATOM 727 C CA . THR A 1 95 ? -1.706 4.157 -10.002 1.00 87.25 95 THR A CA 1
ATOM 728 C C . THR A 1 95 ? -2.454 3.684 -8.749 1.00 87.25 95 THR A C 1
ATOM 730 O O . THR A 1 95 ? -3.609 4.063 -8.525 1.00 87.25 95 THR A O 1
ATOM 733 N N . LEU A 1 96 ? -1.827 2.846 -7.914 1.00 86.81 96 LEU A N 1
ATOM 734 C CA . LEU A 1 96 ? -2.436 2.434 -6.641 1.00 86.81 96 LEU A CA 1
ATOM 735 C C . LEU A 1 96 ? -2.663 3.643 -5.722 1.00 86.81 96 LEU A C 1
ATOM 737 O O . LEU A 1 96 ? -3.727 3.763 -5.116 1.00 86.81 96 LEU A O 1
ATOM 741 N N . THR A 1 97 ? -1.689 4.552 -5.661 1.00 88.38 97 THR A N 1
ATOM 742 C CA . THR A 1 97 ? -1.757 5.785 -4.866 1.00 88.38 97 THR A CA 1
ATOM 743 C C . THR A 1 97 ? -2.975 6.613 -5.254 1.00 88.38 97 THR A C 1
ATOM 745 O O . THR A 1 97 ? -3.768 6.987 -4.393 1.00 88.38 97 THR A O 1
ATOM 748 N N . ALA A 1 98 ? -3.163 6.859 -6.554 1.00 87.62 98 ALA A N 1
ATOM 749 C CA . ALA A 1 98 ? -4.283 7.651 -7.050 1.00 87.62 98 ALA A CA 1
ATOM 750 C C . ALA A 1 98 ? -5.640 6.989 -6.748 1.00 87.62 98 ALA A C 1
ATOM 752 O O . ALA A 1 98 ? -6.586 7.667 -6.344 1.00 87.62 98 ALA A O 1
ATOM 753 N N . LYS A 1 99 ? -5.728 5.657 -6.859 1.00 89.44 99 LYS A N 1
ATOM 754 C CA . LYS A 1 99 ? -6.935 4.885 -6.516 1.00 89.44 99 LYS A CA 1
ATOM 755 C C . LYS A 1 99 ? -7.277 4.952 -5.032 1.00 89.44 99 LYS A C 1
ATOM 757 O O . LYS A 1 99 ? -8.424 5.240 -4.696 1.00 89.44 99 LYS A O 1
ATOM 762 N N . LEU A 1 100 ? -6.299 4.731 -4.152 1.00 89.56 100 LEU A N 1
ATOM 763 C CA . LEU A 1 100 ? -6.491 4.824 -2.702 1.00 89.56 100 LEU A CA 1
ATOM 764 C C . LEU A 1 100 ? -6.868 6.246 -2.280 1.00 89.56 100 LEU A C 1
ATOM 766 O O . LEU A 1 100 ? -7.832 6.424 -1.540 1.00 89.56 100 LEU A O 1
ATOM 770 N N . ALA A 1 101 ? -6.173 7.264 -2.795 1.00 89.62 101 ALA A N 1
ATOM 771 C CA . ALA A 1 101 ? -6.504 8.661 -2.525 1.00 89.62 101 ALA A CA 1
ATOM 772 C C . ALA A 1 101 ? -7.931 9.005 -2.989 1.00 89.62 101 ALA A C 1
ATOM 774 O O . ALA A 1 101 ? -8.685 9.650 -2.256 1.00 89.62 101 ALA A O 1
ATOM 775 N N . GLY A 1 102 ? -8.328 8.529 -4.174 1.00 90.44 102 GLY A N 1
ATOM 776 C CA . GLY A 1 102 ? -9.681 8.682 -4.703 1.00 90.44 102 GLY A CA 1
ATOM 777 C C . GLY A 1 102 ? -10.744 8.016 -3.829 1.00 90.44 102 GLY A C 1
ATOM 778 O O . GLY A 1 102 ? -11.776 8.631 -3.560 1.00 90.44 102 GLY A O 1
ATOM 779 N N . GLU A 1 103 ? -10.480 6.802 -3.340 1.00 91.62 103 GLU A N 1
ATOM 780 C CA . GLU A 1 103 ? -11.379 6.062 -2.448 1.00 91.62 103 GLU A CA 1
ATOM 781 C C . GLU A 1 103 ? -11.533 6.746 -1.084 1.00 91.62 103 GLU A C 1
ATOM 783 O O . GLU A 1 103 ? -12.653 6.960 -0.619 1.00 91.62 103 GLU A O 1
ATOM 788 N N . ILE A 1 104 ? -10.427 7.176 -0.472 1.00 90.88 104 ILE A N 1
ATOM 789 C CA . ILE A 1 104 ? -10.436 7.942 0.783 1.00 90.88 104 ILE A CA 1
ATOM 790 C C . ILE A 1 104 ? -11.239 9.238 0.611 1.00 90.88 104 ILE A C 1
ATOM 792 O O . ILE A 1 104 ? -12.109 9.557 1.425 1.00 90.88 104 ILE A O 1
ATOM 796 N N . ALA A 1 105 ? -10.988 9.980 -0.472 1.00 90.56 105 ALA A N 1
ATOM 797 C CA . ALA A 1 105 ? -11.691 11.225 -0.756 1.00 90.56 105 ALA A CA 1
ATOM 798 C C . ALA A 1 105 ? -13.185 10.996 -1.032 1.00 90.56 105 ALA A C 1
ATOM 800 O O . ALA A 1 105 ? -14.017 11.796 -0.601 1.00 90.56 105 ALA A O 1
ATOM 801 N N . HIS A 1 106 ? -13.535 9.907 -1.723 1.00 91.94 106 HIS A N 1
ATOM 802 C CA . HIS A 1 106 ? -14.920 9.499 -1.938 1.00 91.94 106 HIS A CA 1
ATOM 803 C C . HIS A 1 106 ? -15.623 9.229 -0.605 1.00 91.94 106 HIS A C 1
ATOM 805 O O . HIS A 1 106 ? -16.619 9.885 -0.317 1.00 91.94 106 HIS A O 1
ATOM 811 N N . ARG A 1 107 ? -15.061 8.365 0.251 1.00 91.50 107 ARG A N 1
ATOM 812 C CA . ARG A 1 107 ? -15.617 8.050 1.579 1.00 91.50 107 ARG A CA 1
ATOM 813 C C . ARG A 1 107 ? -15.778 9.293 2.450 1.00 91.50 107 ARG A C 1
ATOM 815 O O . ARG A 1 107 ? -16.809 9.461 3.101 1.00 91.50 107 ARG A O 1
ATOM 822 N N . LYS A 1 108 ? -14.802 10.208 2.412 1.00 89.69 108 LYS A N 1
ATOM 823 C CA . LYS A 1 108 ? -14.885 11.495 3.116 1.00 89.69 108 LYS A CA 1
ATOM 824 C C . LYS A 1 108 ? -16.072 12.333 2.638 1.00 89.69 108 LYS A C 1
ATOM 826 O O . LYS A 1 108 ? -16.814 12.838 3.476 1.00 89.69 108 LYS A O 1
ATOM 831 N N . ARG A 1 109 ? -16.269 12.467 1.319 1.00 91.81 109 ARG A N 1
ATOM 832 C CA . ARG A 1 109 ? -17.413 13.198 0.738 1.00 91.81 109 ARG A CA 1
ATOM 833 C C . ARG A 1 109 ? -18.752 12.520 1.026 1.00 91.81 109 ARG A C 1
ATOM 835 O O . ARG A 1 109 ? -19.730 13.217 1.254 1.00 91.81 109 ARG A O 1
ATOM 842 N N . SER A 1 110 ? -18.777 11.191 1.081 1.00 91.38 110 SER A N 1
ATOM 843 C CA . SER A 1 110 ? -19.955 10.395 1.448 1.00 91.38 110 SER A CA 1
ATOM 844 C C . SER A 1 110 ? -20.268 10.419 2.953 1.00 91.38 110 SER A C 1
ATOM 846 O O . SER A 1 110 ? -21.174 9.725 3.403 1.00 91.38 110 SER A O 1
ATOM 848 N N . GLY A 1 111 ? -19.527 11.192 3.757 1.00 87.81 111 GLY A N 1
ATOM 849 C CA . GLY A 1 111 ? -19.807 11.378 5.182 1.00 87.81 111 GLY A CA 1
ATOM 850 C C . GLY A 1 111 ? -19.313 10.252 6.094 1.00 87.81 111 GLY A C 1
ATOM 851 O O . GLY A 1 111 ? -19.677 10.225 7.273 1.00 87.81 111 GLY A O 1
ATOM 852 N N . HIS A 1 112 ? -18.465 9.343 5.599 1.00 88.19 112 HIS A N 1
ATOM 853 C CA . HIS A 1 112 ? -17.891 8.282 6.429 1.00 88.19 112 HIS A CA 1
ATOM 854 C C . HIS A 1 112 ? -17.047 8.888 7.560 1.00 88.19 112 HIS A C 1
ATOM 856 O O . HIS A 1 112 ? -16.391 9.923 7.398 1.00 88.19 112 HIS A O 1
ATOM 862 N N . LYS A 1 113 ? -17.051 8.235 8.726 1.00 86.62 113 LYS A N 1
ATOM 863 C CA . LYS A 1 113 ? -16.275 8.683 9.895 1.00 86.62 113 LYS A CA 1
ATOM 864 C C . LYS A 1 113 ? -14.823 8.221 9.851 1.00 86.62 113 LYS A C 1
ATOM 866 O O . LYS A 1 113 ? -13.952 8.931 10.344 1.00 86.62 113 LYS A O 1
ATOM 871 N N . HIS A 1 114 ? -14.569 7.078 9.225 1.00 85.94 114 HIS A N 1
ATOM 872 C CA . HIS A 1 114 ? -13.256 6.454 9.117 1.00 85.94 114 HIS A CA 1
ATOM 873 C C . HIS A 1 114 ? -13.130 5.643 7.816 1.00 85.94 114 HIS A C 1
ATOM 875 O O . HIS A 1 114 ? -14.117 5.412 7.111 1.00 85.94 114 HIS A O 1
ATOM 881 N N . VAL A 1 115 ? -11.905 5.227 7.501 1.00 87.44 115 VAL A N 1
ATOM 882 C CA . VAL A 1 115 ? -11.560 4.261 6.453 1.00 87.44 115 VAL A CA 1
ATOM 883 C C . VAL A 1 115 ? -10.833 3.101 7.105 1.00 87.44 115 VAL A C 1
ATOM 885 O O . VAL A 1 115 ? -9.794 3.310 7.714 1.00 87.44 115 VAL A O 1
ATOM 888 N N . GLU A 1 116 ? -11.354 1.893 6.941 1.00 87.69 116 GLU A N 1
ATOM 889 C CA . GLU A 1 116 ? -10.602 0.663 7.180 1.00 87.69 116 GLU A CA 1
ATOM 890 C C . GLU A 1 116 ? -9.923 0.246 5.873 1.00 87.69 116 GLU A C 1
ATOM 892 O O . GLU A 1 116 ? -10.571 0.181 4.821 1.00 87.69 116 GLU A O 1
ATOM 897 N N . PHE A 1 117 ? -8.611 0.024 5.909 1.00 86.75 117 PHE A N 1
ATOM 898 C CA . PHE A 1 117 ? -7.817 -0.140 4.691 1.00 86.75 117 PHE A CA 1
ATOM 899 C C . PHE A 1 117 ? -8.056 -1.471 3.972 1.00 86.75 117 PHE A C 1
ATOM 901 O O . PHE A 1 117 ? -8.064 -1.485 2.738 1.00 86.75 117 PHE A O 1
ATOM 908 N N . ALA A 1 118 ? -8.379 -2.542 4.697 1.00 82.94 118 ALA A N 1
ATOM 909 C CA . ALA A 1 118 ? -8.829 -3.799 4.107 1.00 82.94 118 ALA A CA 1
ATOM 910 C C . ALA A 1 118 ? -10.131 -3.606 3.316 1.00 82.94 118 ALA A C 1
ATOM 912 O O . ALA A 1 118 ? -10.240 -4.066 2.180 1.00 82.94 118 ALA A O 1
ATOM 913 N N . ASP A 1 119 ? -11.098 -2.866 3.864 1.00 83.62 119 ASP A N 1
ATOM 914 C CA . ASP A 1 119 ? -12.359 -2.576 3.178 1.00 83.62 119 ASP A CA 1
ATOM 915 C C . ASP A 1 119 ? -12.154 -1.659 1.959 1.00 83.62 119 ASP A C 1
ATOM 917 O O . ASP A 1 119 ? -12.687 -1.915 0.876 1.00 83.62 119 ASP A O 1
ATOM 921 N N . ALA A 1 120 ? -11.315 -0.626 2.089 1.00 86.69 120 ALA A N 1
ATOM 922 C CA . ALA A 1 120 ? -10.931 0.225 0.962 1.00 86.69 120 ALA A CA 1
ATOM 923 C C . ALA A 1 120 ? -10.255 -0.584 -0.154 1.00 86.69 120 ALA A C 1
ATOM 925 O O . ALA A 1 120 ? -10.577 -0.412 -1.331 1.00 86.69 120 ALA A O 1
ATOM 926 N N . PHE A 1 121 ? -9.364 -1.509 0.202 1.00 85.06 121 PHE A N 1
ATOM 927 C CA . PHE A 1 121 ? -8.722 -2.406 -0.749 1.00 85.06 121 PHE A CA 1
ATOM 928 C C . PHE A 1 121 ? -9.734 -3.321 -1.453 1.00 85.06 121 PHE A C 1
ATOM 930 O O . PHE A 1 121 ? -9.679 -3.453 -2.677 1.00 85.06 121 PHE A O 1
ATOM 937 N N . GLN A 1 122 ? -10.690 -3.913 -0.728 1.00 82.12 122 GLN A N 1
ATOM 938 C CA . GLN A 1 122 ? -11.729 -4.749 -1.342 1.00 82.12 122 GLN A CA 1
ATOM 939 C C . GLN A 1 122 ? -12.623 -3.951 -2.296 1.00 82.12 122 GLN A C 1
ATOM 941 O O . GLN A 1 122 ? -12.927 -4.430 -3.391 1.00 82.12 122 GLN A O 1
ATOM 946 N N . ALA A 1 123 ? -12.985 -2.717 -1.935 1.00 84.31 123 ALA A N 1
ATOM 947 C CA . ALA A 1 123 ? -13.737 -1.817 -2.807 1.00 84.31 123 ALA A CA 1
ATOM 948 C C . ALA A 1 123 ? -12.963 -1.458 -4.088 1.00 84.31 123 ALA A C 1
ATOM 950 O O . ALA A 1 123 ? -13.554 -1.344 -5.160 1.00 84.31 123 ALA A O 1
ATOM 951 N N . LEU A 1 124 ? -11.638 -1.306 -4.009 1.00 83.50 124 LEU A N 1
ATOM 952 C CA . LEU A 1 124 ? -10.800 -1.106 -5.193 1.00 83.50 124 LEU A CA 1
ATOM 953 C C . LEU A 1 124 ? -10.704 -2.376 -6.044 1.00 83.50 124 LEU A C 1
ATOM 955 O O . LEU A 1 124 ? -10.816 -2.311 -7.267 1.00 83.50 124 LEU A O 1
ATOM 959 N N . ARG A 1 125 ? -10.539 -3.539 -5.411 1.00 79.50 125 ARG A N 1
ATOM 960 C CA . ARG A 1 125 ? -10.430 -4.831 -6.093 1.00 79.50 125 ARG A CA 1
ATOM 961 C C . ARG A 1 125 ? -11.722 -5.221 -6.818 1.00 79.50 125 ARG A C 1
ATOM 963 O O . ARG A 1 125 ? -11.646 -5.803 -7.900 1.00 79.50 125 ARG A O 1
ATOM 970 N N . SER A 1 126 ? -12.889 -4.902 -6.259 1.00 79.12 126 SER A N 1
ATOM 971 C CA . SER A 1 126 ? -14.192 -5.219 -6.862 1.00 79.12 126 SER A CA 1
ATOM 972 C C . SER A 1 126 ? -14.487 -4.420 -8.135 1.00 79.12 126 SER A C 1
ATOM 974 O O . SER A 1 126 ? -15.242 -4.889 -8.982 1.00 79.12 126 SER A O 1
ATOM 976 N N . ARG A 1 127 ? -13.851 -3.254 -8.316 1.00 80.25 127 ARG A N 1
ATOM 977 C CA . ARG A 1 127 ? -14.003 -2.404 -9.510 1.00 80.25 127 ARG A CA 1
ATOM 978 C C . ARG A 1 127 ? -13.294 -2.954 -10.754 1.00 80.25 127 ARG A C 1
ATOM 980 O O . ARG A 1 127 ? -13.564 -2.470 -11.846 1.00 80.25 127 ARG A O 1
ATOM 987 N N . GLY A 1 128 ? -12.450 -3.978 -10.594 1.00 64.12 128 GLY A N 1
ATOM 988 C CA . GLY A 1 128 ? -11.742 -4.649 -11.683 1.00 64.12 128 GLY A CA 1
ATOM 989 C C . GLY A 1 128 ? -10.584 -3.816 -12.236 1.00 64.12 128 GLY A C 1
ATOM 990 O O . GLY A 1 128 ? -10.767 -2.723 -12.759 1.00 64.12 128 GLY A O 1
ATOM 991 N N . ASP A 1 129 ? -9.366 -4.350 -12.154 1.00 64.75 129 ASP A N 1
ATOM 992 C CA . ASP A 1 129 ? -8.170 -3.703 -12.692 1.00 64.75 129 ASP A CA 1
ATOM 993 C C . ASP A 1 129 ? -7.258 -4.719 -13.379 1.00 64.75 129 ASP A C 1
ATOM 995 O O . ASP A 1 129 ? -7.168 -5.876 -12.964 1.00 64.75 129 ASP A O 1
ATOM 999 N N . ILE A 1 130 ? -6.551 -4.260 -14.415 1.00 59.41 130 ILE A N 1
ATOM 1000 C CA . ILE A 1 130 ? -5.593 -5.080 -15.177 1.00 59.41 130 ILE A CA 1
ATOM 1001 C C . ILE A 1 130 ? -4.371 -5.430 -14.314 1.00 59.41 130 ILE A C 1
ATOM 1003 O O . ILE A 1 130 ? -3.873 -6.550 -14.369 1.00 59.41 130 ILE A O 1
ATOM 1007 N N . VAL A 1 131 ? -3.896 -4.482 -13.500 1.00 62.34 131 VAL A N 1
ATOM 1008 C CA . VAL A 1 131 ? -2.841 -4.736 -12.510 1.00 62.34 131 VAL A CA 1
ATOM 1009 C C . VAL A 1 131 ? -3.514 -5.045 -11.187 1.00 62.34 131 VAL A C 1
ATOM 1011 O O . VAL A 1 131 ? -4.261 -4.214 -10.674 1.00 62.34 131 VAL A O 1
ATOM 1014 N N . ARG A 1 132 ? -3.263 -6.238 -10.646 1.00 70.31 132 ARG A N 1
ATOM 1015 C CA . ARG A 1 132 ? -3.887 -6.690 -9.405 1.00 70.31 132 ARG A CA 1
ATOM 1016 C C . ARG A 1 132 ? -3.023 -6.250 -8.226 1.00 70.31 132 ARG A C 1
ATOM 1018 O O . ARG A 1 132 ? -1.951 -6.833 -8.045 1.00 70.31 132 ARG A O 1
ATOM 1025 N N . PRO A 1 133 ? -3.447 -5.241 -7.444 1.00 74.31 133 PRO A N 1
ATOM 1026 C CA . PRO A 1 133 ? -2.749 -4.923 -6.214 1.00 74.31 133 PRO A CA 1
ATOM 1027 C C . PRO A 1 133 ? -2.914 -6.092 -5.238 1.00 74.31 133 PRO A C 1
ATOM 1029 O O . PRO A 1 133 ? -3.911 -6.820 -5.290 1.00 74.31 133 PRO A O 1
ATOM 1032 N N . SER A 1 134 ? -1.935 -6.275 -4.360 1.00 76.75 134 SER A N 1
ATOM 1033 C CA . SER A 1 134 ? -1.991 -7.276 -3.295 1.00 76.75 134 SER A CA 1
ATOM 1034 C C . SER A 1 134 ? -2.137 -6.586 -1.947 1.00 76.75 134 SER A C 1
ATOM 1036 O O . SER A 1 134 ? -1.689 -5.456 -1.750 1.00 76.75 134 SER A O 1
ATOM 1038 N N . HIS A 1 135 ? -2.772 -7.283 -1.017 1.00 77.44 135 HIS A N 1
ATOM 1039 C CA . HIS A 1 135 ? -2.966 -6.851 0.357 1.00 77.44 135 HIS A CA 1
ATOM 1040 C C . HIS A 1 135 ? -2.566 -7.999 1.265 1.00 77.44 135 HIS A C 1
ATOM 1042 O O . HIS A 1 135 ? -2.922 -9.148 0.999 1.00 77.44 135 HIS A O 1
ATOM 1048 N N . THR A 1 136 ? -1.797 -7.691 2.300 1.00 72.50 136 THR A N 1
ATOM 1049 C CA . THR A 1 136 ? -1.475 -8.653 3.344 1.00 72.50 136 THR A CA 1
ATOM 1050 C C . THR A 1 136 ? -1.402 -7.953 4.688 1.00 72.50 136 THR A C 1
ATOM 1052 O O . THR A 1 136 ? -0.948 -6.815 4.798 1.00 72.50 136 THR A O 1
ATOM 1055 N N . LEU A 1 137 ? -1.791 -8.681 5.725 1.00 64.12 137 LEU A N 1
ATOM 1056 C CA . LEU A 1 137 ? -1.443 -8.355 7.099 1.00 64.12 137 LEU A CA 1
ATOM 1057 C C . LEU A 1 137 ? -0.164 -9.129 7.414 1.00 64.12 137 LEU A C 1
ATOM 1059 O O . LEU A 1 137 ? -0.158 -10.358 7.383 1.00 64.12 137 LEU A O 1
ATOM 1063 N N . LEU A 1 138 ? 0.941 -8.414 7.610 1.00 56.09 138 LEU A N 1
ATOM 1064 C CA . LEU A 1 138 ? 2.220 -9.014 7.992 1.00 56.09 138 LEU A CA 1
ATOM 1065 C C . LEU A 1 138 ? 2.272 -9.306 9.490 1.00 56.09 138 LEU A C 1
ATOM 1067 O O . LEU A 1 138 ? 2.946 -10.241 9.903 1.00 56.09 138 LEU A O 1
ATOM 1071 N N . VAL A 1 139 ? 1.568 -8.518 10.296 1.00 55.19 139 VAL A N 1
ATOM 1072 C CA . VAL A 1 139 ? 1.443 -8.707 11.743 1.00 55.19 139 VAL A CA 1
ATOM 1073 C C . VAL A 1 139 ? 0.042 -8.217 12.149 1.00 55.19 139 VAL A C 1
ATOM 1075 O O . VAL A 1 139 ? -0.478 -7.303 11.507 1.00 55.19 139 VAL A O 1
ATOM 1078 N N . GLY A 1 140 ? -0.581 -8.823 13.169 1.00 57.25 140 GLY A N 1
ATOM 1079 C CA . GLY A 1 140 ? -1.864 -8.380 13.745 1.00 57.25 140 GLY A CA 1
ATOM 1080 C C . GLY A 1 140 ? -3.110 -9.130 13.247 1.00 57.25 140 GLY A C 1
ATOM 1081 O O . GLY A 1 140 ? -3.030 -9.984 12.368 1.00 57.25 140 GLY A O 1
ATOM 1082 N N . VAL A 1 141 ? -4.270 -8.840 13.856 1.00 64.81 141 VAL A N 1
ATOM 1083 C CA . VAL A 1 141 ? -5.565 -9.519 13.586 1.00 64.81 141 VAL A CA 1
ATOM 1084 C C . VAL A 1 141 ? -6.628 -8.609 12.952 1.00 64.81 141 VAL A C 1
ATOM 1086 O O . VAL A 1 141 ? -7.661 -9.107 12.505 1.00 64.81 141 VAL A O 1
ATOM 1089 N N . ALA A 1 142 ? -6.385 -7.298 12.907 1.00 68.75 142 ALA A N 1
ATOM 1090 C CA . ALA A 1 142 ? -7.312 -6.267 12.437 1.00 68.75 142 ALA A CA 1
ATOM 1091 C C . ALA A 1 142 ? -6.628 -5.350 11.412 1.00 68.75 142 ALA A C 1
ATOM 1093 O O . ALA A 1 142 ? -5.406 -5.232 11.426 1.00 68.75 142 ALA A O 1
ATOM 1094 N N . SER A 1 143 ? -7.400 -4.723 10.522 1.00 77.62 143 SER A N 1
ATOM 1095 C CA . SER A 1 143 ? -6.891 -3.730 9.565 1.00 77.62 143 SER A CA 1
ATOM 1096 C C . SER A 1 143 ? -6.729 -2.353 10.212 1.00 77.62 143 SER A C 1
ATOM 1098 O O . SER A 1 143 ? -7.466 -1.991 11.127 1.00 77.62 143 SER A O 1
ATOM 1100 N N . VAL A 1 144 ? -5.774 -1.573 9.708 1.00 81.31 144 VAL A N 1
ATOM 1101 C CA . VAL A 1 144 ? -5.523 -0.186 10.087 1.00 81.31 144 VAL A CA 1
ATOM 1102 C C . VAL A 1 144 ? -6.727 0.684 9.741 1.00 81.31 144 VAL A C 1
ATOM 1104 O O . VAL A 1 144 ? -7.274 0.637 8.634 1.00 81.31 144 VAL A O 1
ATOM 1107 N N . ILE A 1 145 ? -7.094 1.544 10.691 1.00 83.56 145 ILE A N 1
ATOM 1108 C CA . ILE A 1 145 ? -8.215 2.471 10.574 1.00 83.56 145 ILE A CA 1
ATOM 1109 C C . ILE A 1 145 ? -7.693 3.909 10.518 1.00 83.56 145 ILE A C 1
ATOM 1111 O O . ILE A 1 145 ? -6.941 4.354 11.382 1.00 83.56 145 ILE A O 1
ATOM 1115 N N . LEU A 1 146 ? -8.124 4.660 9.504 1.00 85.56 146 LEU A N 1
ATOM 1116 C CA . LEU A 1 146 ? -7.869 6.090 9.353 1.00 85.56 146 LEU A CA 1
ATOM 1117 C C . LEU A 1 146 ? -9.141 6.891 9.662 1.00 85.56 146 LEU A C 1
ATOM 1119 O O . LEU A 1 146 ? -10.090 6.853 8.874 1.00 85.56 146 LEU A O 1
ATOM 1123 N N . PRO A 1 147 ? -9.178 7.667 10.757 1.00 83.56 147 PRO A N 1
ATOM 1124 C CA . PRO A 1 147 ? -10.262 8.609 11.015 1.00 83.56 147 PRO A CA 1
ATOM 1125 C C . PRO A 1 147 ? -10.312 9.693 9.927 1.00 83.56 147 PRO A C 1
ATOM 1127 O O . PRO A 1 147 ? -9.295 10.290 9.581 1.00 83.56 147 PRO A O 1
ATOM 1130 N N . LEU A 1 148 ? -11.499 9.967 9.382 1.00 82.19 148 LEU A N 1
ATOM 1131 C CA . LEU A 1 148 ? -11.713 10.989 8.347 1.00 82.19 148 LEU A CA 1
ATOM 1132 C C . LEU A 1 148 ? -12.335 12.263 8.907 1.00 82.19 148 LEU A C 1
ATOM 1134 O O . LEU A 1 148 ? -11.954 13.366 8.516 1.00 82.19 148 LEU A O 1
ATOM 1138 N N . ASN A 1 149 ? -13.327 12.086 9.781 1.00 69.00 149 ASN A N 1
ATOM 1139 C CA . ASN A 1 149 ? -14.166 13.148 10.317 1.00 69.00 149 ASN A CA 1
ATOM 1140 C C . ASN A 1 149 ? -14.402 12.875 11.812 1.00 69.00 149 ASN A C 1
ATOM 1142 O O . ASN A 1 149 ? -15.297 12.107 12.166 1.00 69.00 149 ASN A O 1
ATOM 1146 N N . GLY A 1 150 ? -13.588 13.475 12.682 1.00 59.81 150 GLY A N 1
ATOM 1147 C CA . GLY A 1 150 ? -13.647 13.269 14.132 1.00 59.81 150 GLY A CA 1
ATOM 1148 C C . GLY A 1 150 ? -12.363 13.709 14.846 1.00 59.81 150 GLY A C 1
ATOM 1149 O O . GLY A 1 150 ? -11.467 14.251 14.190 1.00 59.81 150 GLY A O 1
ATOM 1150 N N . PRO A 1 151 ? -12.269 13.508 16.174 1.00 52.56 151 PRO A N 1
ATOM 1151 C CA . PRO A 1 151 ? -11.059 13.794 16.942 1.00 52.56 151 PRO A CA 1
ATOM 1152 C C . PRO A 1 151 ? -9.838 13.100 16.325 1.00 52.56 151 PRO A C 1
ATOM 115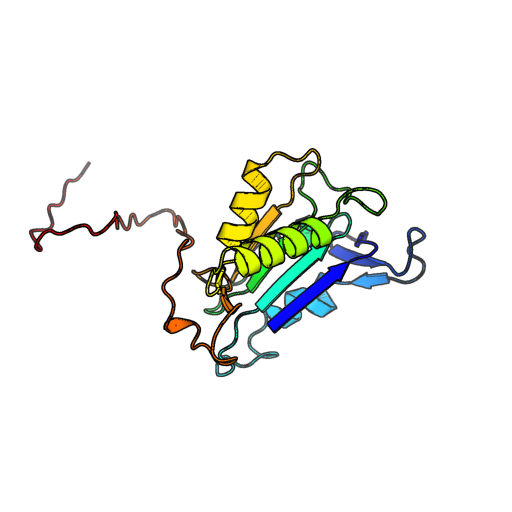4 O O . PRO A 1 151 ? -9.923 11.955 15.887 1.00 52.56 151 PRO A O 1
ATOM 1157 N N . ARG A 1 152 ? -8.700 13.806 16.274 1.00 56.19 152 ARG A N 1
ATOM 1158 C CA . ARG A 1 152 ? -7.444 13.309 15.673 1.00 56.19 152 ARG A CA 1
ATOM 1159 C C . ARG A 1 152 ? -6.853 12.104 16.414 1.00 56.19 152 ARG A C 1
ATOM 1161 O O . ARG A 1 152 ? -6.024 11.400 15.850 1.00 56.19 152 ARG A O 1
ATOM 1168 N N . THR A 1 153 ? -7.281 11.882 17.650 1.00 55.25 153 THR A N 1
ATOM 1169 C CA . THR A 1 153 ? -6.945 10.735 18.488 1.00 55.25 153 THR A CA 1
ATOM 1170 C C . THR A 1 153 ? -8.144 9.800 18.548 1.00 55.25 153 THR A C 1
ATOM 1172 O O . THR A 1 153 ? -9.196 10.142 19.084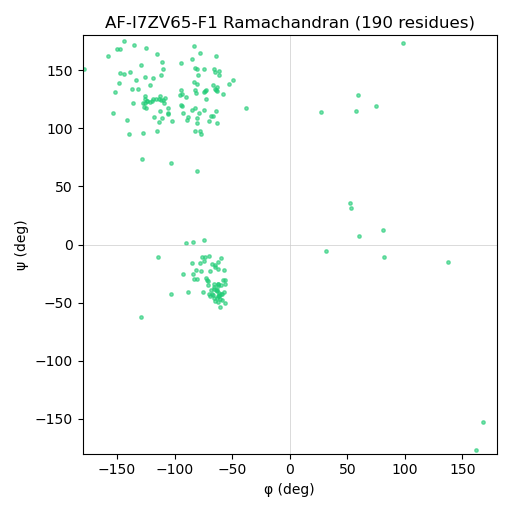 1.00 55.25 153 THR A O 1
ATOM 1175 N N . VAL A 1 154 ? -7.981 8.621 17.960 1.00 57.06 154 VAL A N 1
ATOM 1176 C CA . VAL A 1 154 ? -8.922 7.510 18.058 1.00 57.06 154 VAL A CA 1
ATOM 1177 C C . VAL A 1 154 ? -8.158 6.368 18.699 1.00 57.06 154 VAL A C 1
ATOM 1179 O O . VAL A 1 154 ? -7.112 5.986 18.182 1.00 57.06 154 VAL A O 1
ATOM 1182 N N . GLU A 1 155 ? -8.670 5.847 19.812 1.00 60.44 155 GLU A N 1
ATOM 1183 C CA . GLU A 1 155 ? -8.149 4.622 20.419 1.00 60.44 155 GLU A CA 1
ATOM 1184 C C . GLU A 1 155 ? -8.373 3.468 19.430 1.00 60.44 155 GLU A C 1
ATOM 1186 O O . GLU A 1 155 ? -9.536 3.154 19.153 1.00 60.44 155 GLU A O 1
ATOM 1191 N N . PRO A 1 156 ? -7.323 2.834 18.870 1.00 54.25 156 PRO A N 1
ATOM 1192 C CA . PRO A 1 156 ? -7.483 1.796 17.846 1.00 54.25 156 PRO A CA 1
ATOM 1193 C C . PRO A 1 156 ? -8.369 0.632 18.311 1.00 54.25 156 PRO A C 1
ATOM 1195 O O . PRO A 1 156 ? -9.114 0.055 17.527 1.00 54.25 156 PRO A O 1
ATOM 1198 N N . THR A 1 157 ? -8.359 0.338 19.613 1.00 61.06 157 THR A N 1
ATOM 1199 C CA . THR A 1 157 ? -9.170 -0.710 20.253 1.00 61.06 157 THR A CA 1
ATOM 1200 C C . THR A 1 157 ? -10.651 -0.350 20.405 1.00 61.06 157 THR A C 1
ATOM 1202 O O . THR A 1 157 ? -11.465 -1.228 20.684 1.00 61.06 157 THR A O 1
ATOM 1205 N N . SER A 1 158 ? -11.021 0.923 20.227 1.00 62.56 158 SER A N 1
ATOM 1206 C CA . SER A 1 158 ? -12.398 1.411 20.388 1.00 62.56 158 SER A CA 1
ATOM 1207 C C . SER A 1 158 ? -13.269 1.235 19.143 1.00 62.56 158 SER A C 1
ATOM 1209 O O . SER A 1 158 ? -14.495 1.316 19.243 1.00 62.56 158 SER A O 1
ATOM 1211 N N . ILE A 1 159 ? -12.664 0.986 17.975 1.00 58.16 159 ILE A N 1
ATOM 1212 C CA . ILE A 1 159 ? -13.394 0.727 16.733 1.00 58.16 159 ILE A CA 1
ATOM 1213 C C . ILE A 1 159 ? -13.299 -0.771 16.415 1.00 58.16 159 ILE A C 1
ATOM 1215 O O . ILE A 1 159 ? -12.198 -1.275 16.194 1.00 58.16 159 ILE A O 1
ATOM 1219 N N . PRO A 1 160 ? -14.425 -1.506 16.380 1.00 56.88 160 PRO A N 1
ATOM 1220 C CA . PRO A 1 160 ? -14.406 -2.909 15.991 1.00 56.88 160 PRO A CA 1
ATOM 1221 C C . PRO A 1 160 ? -13.986 -3.044 14.523 1.00 56.88 160 PRO A C 1
ATOM 1223 O O . PRO A 1 160 ? -14.503 -2.336 13.659 1.00 56.88 160 PRO A O 1
ATOM 1226 N N . ALA A 1 161 ? -13.064 -3.966 14.242 1.00 56.31 161 ALA A N 1
ATOM 1227 C CA . ALA A 1 161 ? -12.618 -4.251 12.882 1.00 56.31 161 ALA A CA 1
ATOM 1228 C C . ALA A 1 161 ? -13.770 -4.820 12.039 1.00 56.31 161 ALA A C 1
ATOM 1230 O O . ALA A 1 161 ? -14.446 -5.759 12.472 1.00 56.31 161 ALA A O 1
ATOM 1231 N N . SER A 1 162 ? -13.971 -4.302 10.826 1.00 51.09 162 SER A N 1
ATOM 1232 C CA . SER A 1 162 ? -14.950 -4.858 9.881 1.00 51.09 162 SER A CA 1
ATOM 1233 C C . SER A 1 162 ? -14.459 -6.183 9.300 1.00 51.09 162 SER A C 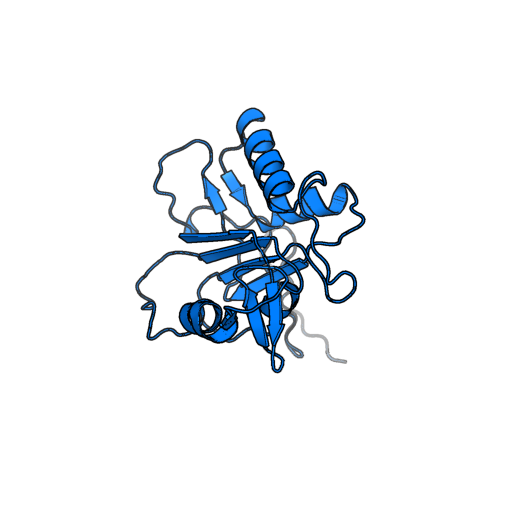1
ATOM 1235 O O . SER A 1 162 ? -15.273 -7.048 8.973 1.00 51.09 162 SER A O 1
ATOM 1237 N N . TYR A 1 163 ? -13.137 -6.365 9.207 1.00 46.78 163 TYR A N 1
ATOM 1238 C CA . TYR A 1 163 ? -12.501 -7.619 8.821 1.00 46.78 163 TYR A CA 1
ATOM 1239 C C . TYR A 1 163 ? -11.484 -8.069 9.876 1.00 46.78 163 TYR A C 1
ATOM 1241 O O . TYR A 1 163 ? -10.464 -7.424 10.107 1.00 46.78 163 TYR A O 1
ATOM 1249 N N . THR A 1 164 ? -11.735 -9.225 10.493 1.00 49.44 164 THR A N 1
ATOM 1250 C CA . THR A 1 164 ? -10.733 -9.933 11.300 1.00 49.44 164 THR A CA 1
ATOM 1251 C C . THR A 1 164 ? -10.019 -10.951 10.418 1.00 49.44 164 THR A C 1
ATOM 1253 O O . THR A 1 164 ? -10.669 -11.750 9.738 1.00 49.44 164 THR A O 1
ATOM 1256 N N . ALA A 1 165 ? -8.687 -10.951 10.423 1.00 43.22 165 ALA A N 1
ATOM 1257 C CA . ALA A 1 165 ? -7.925 -12.016 9.784 1.00 43.22 165 ALA A CA 1
ATOM 1258 C C . ALA A 1 165 ? -8.153 -13.329 10.548 1.00 43.22 165 ALA A C 1
ATOM 1260 O O . ALA A 1 165 ? -7.706 -13.488 11.683 1.00 43.22 165 ALA A O 1
ATOM 1261 N N . LEU A 1 166 ? -8.867 -14.275 9.932 1.00 36.44 166 LEU A N 1
ATOM 1262 C CA . LEU A 1 166 ? -8.982 -15.637 10.446 1.00 36.44 166 LEU A CA 1
ATOM 1263 C C . LEU A 1 166 ? -7.725 -16.410 10.046 1.00 36.44 166 LEU A C 1
ATOM 1265 O O . LEU A 1 166 ? -7.552 -16.794 8.889 1.00 36.44 166 LEU A O 1
ATOM 1269 N N . PHE A 1 167 ? -6.836 -16.631 11.009 1.00 35.22 167 PHE A N 1
ATOM 1270 C CA . PHE A 1 167 ? -5.710 -17.540 10.838 1.00 35.22 167 PHE A CA 1
ATOM 1271 C C . PHE A 1 167 ? -6.224 -18.98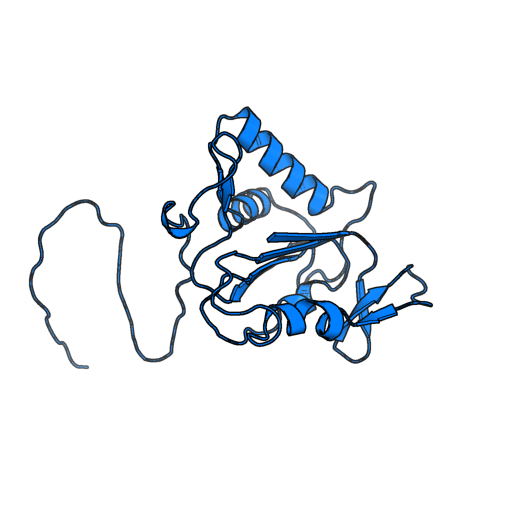1 10.891 1.00 35.22 167 PHE A C 1
ATOM 1273 O O . PHE A 1 167 ? -6.726 -19.432 11.919 1.00 35.22 167 PHE A O 1
ATOM 1280 N N . ASN A 1 168 ? -6.099 -19.712 9.783 1.00 27.75 168 ASN A N 1
ATOM 1281 C CA . ASN A 1 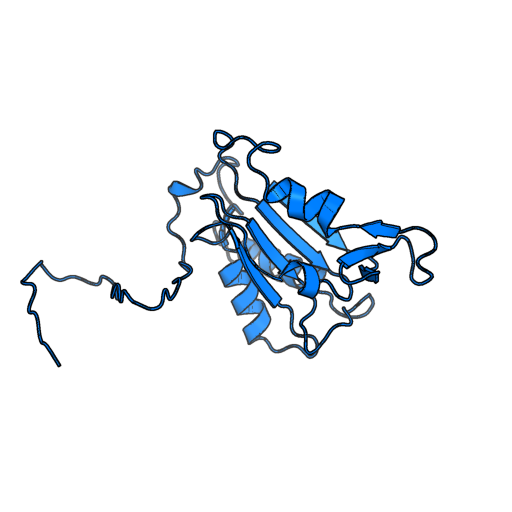168 ? -6.326 -21.152 9.771 1.00 27.75 168 ASN A CA 1
ATOM 1282 C C . ASN A 1 168 ? -5.052 -21.847 10.270 1.00 27.75 168 ASN A C 1
ATOM 1284 O O . ASN A 1 168 ? -4.100 -22.025 9.510 1.00 27.75 168 ASN A O 1
ATOM 1288 N N . PHE A 1 169 ? -5.016 -22.209 11.551 1.00 31.06 169 PHE A N 1
ATOM 1289 C CA . PHE A 1 169 ? -4.013 -23.142 12.059 1.00 31.06 169 PHE A CA 1
ATOM 1290 C C . PHE A 1 169 ? -4.496 -24.568 11.765 1.00 31.06 169 PHE A C 1
ATOM 1292 O O . PHE A 1 169 ? -5.656 -24.872 12.056 1.00 31.06 169 PHE A O 1
ATOM 1299 N N . PRO A 1 170 ? -3.652 -25.468 11.228 1.00 33.03 170 PRO A N 1
ATOM 1300 C CA . PRO A 1 170 ? -4.022 -26.871 11.132 1.00 33.03 170 PRO A CA 1
ATOM 1301 C C . PRO A 1 170 ? -4.213 -27.401 12.560 1.00 33.03 170 PRO A C 1
ATOM 1303 O O . PRO A 1 170 ? -3.239 -27.591 13.283 1.00 33.03 170 PRO A O 1
ATOM 1306 N N . GLY A 1 171 ? -5.466 -27.581 12.988 1.00 37.38 171 GLY A N 1
ATOM 1307 C CA . GLY A 1 171 ? -5.796 -28.270 14.239 1.00 37.38 171 GLY A CA 1
ATOM 1308 C C . GLY A 1 171 ? -6.886 -27.661 15.122 1.00 37.38 171 GLY A C 1
ATOM 1309 O O . GLY A 1 171 ? -7.383 -28.381 15.981 1.00 37.38 171 GLY A O 1
ATOM 1310 N N . TYR A 1 172 ? -7.318 -26.407 14.933 1.00 30.39 172 TYR A N 1
ATOM 1311 C CA . TYR A 1 172 ? -8.361 -25.820 15.792 1.00 30.39 172 TYR A CA 1
ATOM 1312 C C . TYR A 1 172 ? -9.342 -24.949 14.998 1.00 30.39 172 TYR A C 1
ATOM 1314 O O . TYR A 1 172 ? -9.024 -23.833 14.596 1.00 30.39 172 TYR A O 1
ATOM 1322 N N . TYR A 1 173 ? -10.561 -25.459 14.801 1.00 29.84 173 TYR A N 1
ATOM 1323 C CA . TYR A 1 173 ? -11.695 -24.675 14.313 1.00 29.84 173 TYR A CA 1
ATOM 1324 C C . TYR A 1 173 ? -12.279 -23.854 15.468 1.00 29.84 173 TYR A C 1
ATOM 1326 O O . TYR A 1 173 ? -12.875 -24.415 16.386 1.00 29.84 173 TYR A O 1
ATOM 1334 N N . LEU A 1 174 ? -12.160 -22.526 15.404 1.00 28.97 174 LEU A N 1
ATOM 1335 C CA . LEU A 1 174 ? -12.995 -21.625 16.196 1.00 28.97 174 LEU A CA 1
ATOM 1336 C C . LEU A 1 174 ? -14.084 -21.056 15.281 1.00 28.97 174 LEU A C 1
ATOM 1338 O O . LEU A 1 174 ? -13.820 -20.225 14.414 1.00 28.97 174 LEU A O 1
ATOM 1342 N N . HIS A 1 175 ? -15.312 -21.539 15.448 1.00 27.70 175 HIS A N 1
ATOM 1343 C CA . HIS A 1 175 ? -16.470 -21.038 14.718 1.00 27.70 175 HIS A CA 1
ATOM 1344 C C . HIS A 1 175 ? -17.077 -19.873 15.508 1.00 27.70 175 HIS A C 1
ATOM 1346 O O . HIS A 1 175 ? -17.670 -20.087 16.561 1.00 27.70 175 HIS A O 1
ATOM 1352 N N . LEU A 1 176 ? -16.953 -18.643 15.009 1.00 32.75 176 LEU A N 1
ATOM 1353 C CA . LEU A 1 176 ? -17.765 -17.519 15.480 1.00 32.75 176 LEU A CA 1
ATOM 1354 C C . LEU A 1 176 ? -18.420 -16.850 14.273 1.00 32.75 176 LEU A C 1
ATOM 1356 O O . LEU A 1 176 ? -17.814 -16.065 13.550 1.00 32.75 176 LEU A O 1
ATOM 1360 N N . GLY A 1 177 ? -19.664 -17.260 14.024 1.00 28.64 177 GLY A N 1
ATOM 1361 C CA . GLY A 1 177 ? -20.568 -16.611 13.084 1.00 28.64 177 GLY A CA 1
ATOM 1362 C C . GLY A 1 177 ? -21.187 -15.343 13.677 1.00 28.64 177 GLY A C 1
ATOM 1363 O O . GLY A 1 177 ? -21.144 -15.116 14.886 1.00 28.64 177 GLY A O 1
ATOM 1364 N N . ARG A 1 178 ? -21.767 -14.527 12.788 1.00 34.28 178 ARG A N 1
ATOM 1365 C CA . ARG A 1 178 ? -22.542 -13.310 13.081 1.00 34.28 178 ARG A CA 1
ATOM 1366 C C . ARG A 1 178 ? -23.409 -13.469 14.337 1.00 34.28 178 ARG A C 1
ATOM 1368 O O . ARG A 1 178 ? -24.346 -14.261 14.335 1.00 34.28 178 ARG A O 1
ATOM 1375 N N . SER A 1 179 ? -23.152 -12.656 15.361 1.00 32.12 179 SER A N 1
ATOM 1376 C CA . SER A 1 179 ? -24.098 -12.485 16.465 1.00 32.12 179 SER A CA 1
ATOM 1377 C C . SER A 1 179 ? -25.232 -11.566 16.012 1.00 32.12 179 SER A C 1
ATOM 1379 O O . SER A 1 179 ? -25.126 -10.343 16.042 1.00 32.12 179 SER A O 1
ATOM 1381 N N . SER A 1 180 ? -26.322 -12.173 15.555 1.00 34.81 180 SER A N 1
ATOM 1382 C CA . SER A 1 180 ? -27.664 -11.633 15.754 1.00 34.81 180 SER A CA 1
ATOM 1383 C C . SER A 1 180 ? -28.348 -12.582 16.727 1.00 34.81 180 SER A C 1
ATOM 1385 O O . SER A 1 180 ? -28.594 -13.719 16.344 1.00 34.81 180 SER A O 1
ATOM 1387 N N . HIS A 1 181 ? -28.550 -12.117 17.966 1.00 40.91 181 HIS A N 1
ATOM 1388 C CA . HIS A 1 181 ? -29.330 -12.713 19.060 1.00 40.91 181 HIS A CA 1
ATOM 1389 C C . HIS A 1 181 ? -29.488 -14.244 19.065 1.00 40.91 181 HIS A C 1
ATOM 1391 O O . HIS A 1 181 ? -30.229 -14.764 18.243 1.00 40.91 181 HIS A O 1
ATOM 1397 N N . LEU A 1 182 ? -28.919 -14.930 20.068 1.00 31.45 182 LEU A N 1
ATOM 1398 C CA . LEU A 1 182 ? -29.584 -15.962 20.893 1.00 31.45 182 LEU A CA 1
ATOM 1399 C C . LEU A 1 182 ? -28.620 -16.501 21.976 1.00 31.45 182 LEU A C 1
ATOM 1401 O O . LEU A 1 182 ? -27.401 -16.443 21.845 1.00 31.45 182 LEU A O 1
ATOM 1405 N N . THR A 1 183 ? -29.212 -16.935 23.084 1.00 33.03 183 THR A N 1
ATOM 1406 C CA . THR A 1 183 ? -28.646 -17.323 24.390 1.00 33.03 183 THR A CA 1
ATOM 1407 C C . THR A 1 183 ? -27.717 -18.555 24.375 1.00 33.03 183 THR A C 1
ATOM 1409 O O . THR A 1 183 ? -27.753 -19.344 23.434 1.00 33.03 183 THR A O 1
ATOM 1412 N N . PRO A 1 184 ? -26.883 -18.759 25.421 1.00 33.31 184 PRO A N 1
ATOM 1413 C CA . PRO A 1 184 ? -25.843 -19.790 25.426 1.00 33.31 184 PRO A CA 1
ATOM 1414 C C . PRO A 1 184 ? -26.391 -21.183 25.778 1.00 33.31 184 PRO A C 1
ATOM 1416 O O . PRO A 1 184 ? -27.063 -21.354 26.794 1.00 33.31 184 PRO A O 1
ATOM 1419 N N . GLY A 1 185 ? -26.051 -22.197 24.972 1.00 31.98 185 GLY A N 1
ATOM 1420 C CA . GLY A 1 185 ? -26.418 -23.592 25.221 1.00 31.98 185 GLY A CA 1
ATOM 1421 C C . GLY A 1 185 ? -25.459 -24.617 24.600 1.00 31.98 185 GLY A C 1
ATOM 1422 O O . GLY A 1 185 ? -25.409 -24.763 23.388 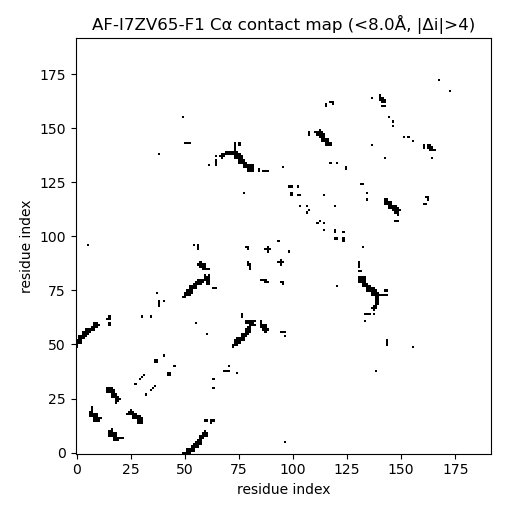1.00 31.98 185 GLY A O 1
ATOM 1423 N N . ALA A 1 186 ? -24.760 -25.334 25.489 1.00 31.45 18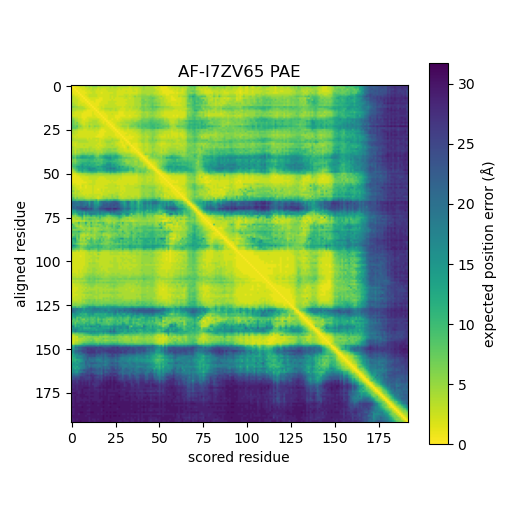6 ALA A N 1
ATOM 1424 C CA . ALA A 1 186 ? -24.204 -26.694 25.401 1.00 31.45 186 ALA A CA 1
ATOM 1425 C C . ALA A 1 186 ? -23.211 -27.091 24.276 1.00 31.45 186 ALA A C 1
ATOM 1427 O O . ALA A 1 186 ? -23.552 -27.280 23.112 1.00 31.45 186 ALA A O 1
ATOM 1428 N N . LEU A 1 187 ? -21.981 -27.400 24.715 1.00 32.41 187 LEU A N 1
ATOM 1429 C CA . LEU A 1 187 ? -20.993 -28.240 24.028 1.00 32.41 187 LEU A CA 1
ATOM 1430 C C . LEU A 1 187 ? -21.550 -29.651 23.758 1.00 32.41 187 LEU A C 1
ATOM 1432 O O . LEU A 1 187 ? -21.971 -30.338 24.687 1.00 32.41 187 LEU A O 1
ATOM 1436 N N . SER A 1 188 ? -21.440 -30.129 22.517 1.00 31.25 188 SER A N 1
ATOM 1437 C CA . SER A 1 188 ? -21.573 -31.551 22.179 1.00 31.25 188 SER A CA 1
ATOM 1438 C C . SER A 1 188 ? -20.346 -32.009 21.392 1.00 31.25 188 SER A C 1
ATOM 1440 O O . SER A 1 188 ? -20.059 -31.497 20.311 1.00 31.25 188 SER A O 1
ATOM 1442 N N . LYS A 1 189 ? -19.605 -32.969 21.958 1.00 36.94 189 LYS A N 1
ATOM 1443 C CA . LYS A 1 189 ? -18.546 -33.711 21.264 1.00 36.94 189 LYS A CA 1
ATOM 1444 C C . LYS A 1 189 ? -19.193 -34.681 20.273 1.00 36.94 189 LYS A C 1
ATOM 1446 O O . LYS A 1 189 ? -20.047 -35.468 20.675 1.00 36.94 189 LYS A O 1
ATOM 1451 N N . ARG A 1 190 ? -18.709 -34.726 19.031 1.00 31.66 190 ARG A N 1
ATOM 1452 C CA . ARG A 1 190 ? -18.786 -35.945 18.214 1.00 31.66 190 ARG A CA 1
ATOM 1453 C C . ARG A 1 190 ? -17.408 -36.289 17.669 1.00 31.66 190 ARG A C 1
ATOM 1455 O O . ARG A 1 190 ? -16.789 -35.479 16.990 1.00 31.66 190 ARG A O 1
ATOM 1462 N N . ASN A 1 191 ? -16.969 -37.493 18.019 1.00 34.78 191 ASN A N 1
ATOM 1463 C CA . ASN A 1 191 ? -15.926 -38.234 17.324 1.00 34.78 191 ASN A CA 1
ATOM 1464 C C . ASN A 1 191 ? -16.452 -38.612 15.935 1.00 34.78 191 ASN A C 1
ATOM 1466 O O . ASN A 1 191 ? -17.613 -39.012 15.850 1.00 34.78 191 ASN A O 1
ATOM 1470 N N . TYR A 1 192 ? -15.627 -38.471 14.901 1.00 38.06 192 TYR A N 1
ATOM 1471 C CA . TYR A 1 192 ? -15.137 -39.541 14.019 1.00 38.06 192 TYR A CA 1
ATOM 1472 C C . TYR A 1 192 ? -14.020 -38.965 13.148 1.00 38.06 192 TYR A C 1
ATOM 1474 O O . TYR A 1 192 ? -14.231 -37.869 12.584 1.00 38.06 192 TYR A O 1
#

Sequence (192 aa):
MILHYAGHGMTKNGNFTFAETTEAKKTLNADNCLLNNLKEADIIPESEHFDVLIILDCCFAHIATRAPTIPRRVVEVIVATSVQTPPARSPPHNTLTAKLAGEIAHRKRSGHKHVEFADAFQALRSRGDIVRPSHTLLVGVASVILPLNGPRTVEPTSIPASYTALFNFPGYYLHLGRSSHLTPGALSKRNY

Radius of gyration: 19.08 Å; Cα contacts (8 Å, |Δi|>4): 314; chains: 1; bounding box: 52×53×42 Å

Secondary structure (DSSP, 8-state):
-EEEEESEEEEETTEEEEESSTT-SSEEEHIIIIIHHHH-TTTS-TT----EEEEEESTTGGGTTS-----SS-EEEEES--SS--SPP-TTS--HHHHHHHHHHHHHHTT-SEEEHHHHHHHHHHT--SS--EEEEEE-SB--EEESSS-S---GGGS--SSB-----TT---------S-----------

Solvent-accessible surface area (backbone atoms only — not comparable to full-atom values): 11718 Å² total; per-residue (Å²): 86,80,48,78,48,75,58,40,36,38,76,54,97,89,36,36,25,41,23,82,43,95,83,47,88,46,71,45,56,38,46,70,74,45,55,47,49,75,59,39,58,88,75,52,51,85,85,60,90,64,46,37,40,40,38,33,36,16,21,39,34,40,53,76,66,65,78,63,63,88,64,94,41,32,34,34,39,42,20,25,3,24,94,90,31,38,67,39,62,54,84,96,47,86,26,51,61,59,51,51,53,49,49,54,53,47,42,49,75,74,65,38,48,55,44,46,50,61,58,53,49,50,59,56,60,73,69,63,66,95,57,45,59,36,75,44,70,46,21,51,52,49,57,58,72,45,78,67,58,73,71,94,76,70,64,74,88,77,55,82,63,93,53,67,66,80,79,84,56,98,87,67,90,80,88,80,74,86,90,72,86,83,82,93,80,80,93,77,92,78,90,132